Protein AF-A0A940YWL4-F1 (afdb_monomer_lite)

pLDDT: mean 79.59, std 18.07, range [36.44, 95.81]

Secondary structure (DSSP, 8-state):
---HHHHHHHHHHHHHHHTTTHHHHS--TT----------GGGTTTTT--------------PPPHHHHHHHHHHHHHHHHHHHHT-HHHHHHHHHHHHHHHHHHTTS---HHHHHHHHHHHHHHHHHHHHHHGGGSS-HHHHHHHHHHHHHHHHHHHHHHTT--HHHHHHHHHHHHHHHHHHTT--------

Radius of gyration: 21.42 Å; chains: 1; bounding box: 58×31×65 Å

Sequence (193 aa):
MPTDYACHTAAEQAAHCLTPVCSALVPDAHGAPGEAEVMPVVLRNYLGAGRPAPTTVRAGTAVVGVATGALVLRICLDGLRAEMEGTLALWHGQLIQRLPEVLNRQKTAAREWQVLQDLQSDAQEVLTYLARRERGAAPGARMLGGQVALLEDALCGALRRLSVPTESAEPCASGLAKAVGSLFGLALSPTGH

Structure (mmCIF, N/CA/C/O backbone):
data_AF-A0A940YWL4-F1
#
_entry.id   AF-A0A940YWL4-F1
#
loop_
_atom_site.group_PDB
_atom_site.id
_atom_site.type_symbol
_atom_site.label_atom_id
_atom_site.label_alt_id
_atom_site.label_comp_id
_atom_site.label_asym_id
_atom_site.label_entity_id
_atom_site.label_seq_id
_atom_site.pdbx_PDB_ins_code
_atom_site.Cartn_x
_atom_site.Cartn_y
_atom_site.Cartn_z
_atom_site.occupancy
_atom_site.B_iso_or_equiv
_atom_site.auth_seq_id
_atom_site.auth_comp_id
_atom_site.auth_asym_id
_atom_site.auth_atom_id
_atom_site.pdbx_PDB_model_num
ATOM 1 N N . MET A 1 1 ? 13.294 13.539 -6.726 1.00 59.09 1 MET A N 1
ATOM 2 C CA . MET A 1 1 ? 13.470 12.716 -5.509 1.00 59.09 1 MET A CA 1
ATOM 3 C C . MET A 1 1 ? 12.349 13.057 -4.543 1.00 59.09 1 MET A C 1
ATOM 5 O O . MET A 1 1 ? 11.944 14.217 -4.565 1.00 59.09 1 MET A O 1
ATOM 9 N N . PRO A 1 2 ? 11.832 12.093 -3.760 1.00 67.56 2 PRO A N 1
ATOM 10 C CA . PRO A 1 2 ? 10.780 12.358 -2.785 1.00 67.56 2 PRO A CA 1
ATOM 11 C C . PRO A 1 2 ? 11.298 13.339 -1.731 1.00 67.56 2 PRO A C 1
ATOM 13 O O . PRO A 1 2 ? 12.306 13.091 -1.068 1.00 67.56 2 PRO A O 1
ATOM 16 N N . THR A 1 3 ? 10.645 14.493 -1.638 1.00 81.88 3 THR A N 1
ATOM 17 C CA . THR A 1 3 ? 10.929 15.503 -0.617 1.00 81.88 3 THR A CA 1
ATOM 18 C C . THR A 1 3 ? 10.177 15.158 0.664 1.00 81.88 3 THR A C 1
ATOM 20 O O . THR A 1 3 ? 9.140 14.497 0.609 1.00 81.88 3 THR A O 1
ATOM 23 N N . ASP A 1 4 ? 10.650 15.650 1.809 1.00 86.38 4 ASP A N 1
ATOM 24 C CA . ASP A 1 4 ? 9.974 15.458 3.103 1.00 86.38 4 ASP A CA 1
ATOM 25 C C . ASP A 1 4 ? 8.506 15.907 3.037 1.00 86.38 4 ASP A C 1
ATOM 27 O O . ASP A 1 4 ? 7.612 15.243 3.559 1.00 86.38 4 ASP A O 1
ATOM 31 N N . TYR A 1 5 ? 8.249 16.988 2.291 1.00 87.25 5 TYR A N 1
ATOM 32 C CA . TYR A 1 5 ? 6.906 17.478 1.996 1.00 87.25 5 TYR A CA 1
ATOM 33 C C . TYR A 1 5 ? 6.064 16.463 1.207 1.00 87.25 5 TYR A C 1
ATOM 35 O O . TYR A 1 5 ? 4.934 16.189 1.593 1.00 87.25 5 TYR A O 1
ATOM 43 N N . ALA A 1 6 ? 6.608 15.856 0.144 1.00 88.56 6 ALA A N 1
ATOM 44 C CA . ALA A 1 6 ? 5.886 14.854 -0.643 1.00 88.56 6 ALA A CA 1
ATOM 45 C C . ALA A 1 6 ? 5.541 13.609 0.191 1.00 88.56 6 ALA A C 1
ATOM 47 O O . ALA A 1 6 ? 4.423 13.106 0.102 1.00 88.56 6 ALA A O 1
ATOM 48 N N . CYS A 1 7 ? 6.466 13.146 1.039 1.00 91.50 7 CYS A N 1
ATOM 49 C CA . CYS A 1 7 ? 6.214 12.038 1.962 1.00 91.50 7 CYS A CA 1
ATOM 50 C C . CYS A 1 7 ? 5.118 12.378 2.979 1.00 91.50 7 CYS A C 1
ATOM 52 O O . CYS A 1 7 ? 4.235 11.556 3.216 1.00 91.50 7 CYS A O 1
ATOM 54 N N . HIS A 1 8 ? 5.144 13.588 3.545 1.00 93.19 8 HIS A N 1
ATOM 55 C CA . HIS A 1 8 ? 4.118 14.046 4.479 1.00 93.19 8 HIS A CA 1
ATOM 56 C C . HIS A 1 8 ? 2.740 14.137 3.810 1.00 93.19 8 HIS A C 1
ATOM 58 O O . HIS A 1 8 ? 1.775 13.572 4.317 1.00 93.19 8 HIS A O 1
ATOM 64 N N . THR A 1 9 ? 2.635 14.797 2.652 1.00 93.00 9 THR A N 1
ATOM 65 C CA . THR A 1 9 ? 1.365 14.934 1.919 1.00 93.00 9 THR A CA 1
ATOM 66 C C . THR A 1 9 ? 0.810 13.578 1.487 1.00 93.00 9 THR A C 1
ATOM 68 O O . THR A 1 9 ? -0.385 13.331 1.637 1.00 93.00 9 THR A O 1
ATOM 71 N N . ALA A 1 10 ? 1.663 12.666 1.009 1.00 93.25 10 ALA A N 1
ATOM 72 C CA . ALA A 1 10 ? 1.243 11.309 0.673 1.00 93.25 10 ALA A CA 1
ATOM 73 C C . ALA A 1 10 ? 0.717 10.563 1.909 1.00 93.25 10 ALA A C 1
ATOM 75 O O . ALA A 1 10 ? -0.329 9.917 1.844 1.00 93.25 10 ALA A O 1
ATOM 76 N N . ALA A 1 11 ? 1.416 10.662 3.044 1.00 94.12 11 ALA A N 1
ATOM 77 C CA . ALA A 1 11 ? 1.013 10.021 4.292 1.00 94.12 11 ALA A CA 1
ATOM 78 C C . ALA A 1 11 ? -0.313 10.578 4.834 1.00 94.12 11 ALA A C 1
ATOM 80 O O . ALA A 1 11 ? -1.168 9.808 5.270 1.00 94.12 11 ALA A O 1
ATOM 81 N N . GLU A 1 12 ? -0.519 11.891 4.754 1.00 94.06 12 GLU A N 1
ATOM 82 C CA . GLU A 1 12 ? -1.781 12.547 5.101 1.00 94.06 12 GLU A CA 1
ATOM 83 C C . GLU A 1 12 ? -2.927 12.087 4.188 1.00 94.06 12 GLU A C 1
ATOM 85 O O . GLU A 1 12 ? -3.996 11.703 4.668 1.00 94.06 12 GLU A O 1
ATOM 90 N N . GLN A 1 13 ? -2.689 12.023 2.874 1.00 93.44 13 GLN A N 1
ATOM 91 C CA . GLN A 1 13 ? -3.662 11.507 1.914 1.00 93.44 13 GLN A CA 1
ATOM 92 C C . GLN A 1 13 ? -4.018 10.042 2.201 1.00 93.44 13 GLN A C 1
ATOM 94 O O . GLN A 1 13 ? -5.197 9.679 2.196 1.00 93.44 13 GLN A O 1
ATOM 99 N N . ALA A 1 14 ? -3.024 9.202 2.499 1.00 93.69 14 ALA A N 1
ATOM 100 C CA . ALA A 1 14 ? -3.241 7.810 2.877 1.00 93.69 14 ALA A CA 1
ATOM 101 C C . ALA A 1 14 ? -4.078 7.698 4.161 1.00 93.69 14 ALA A C 1
ATOM 103 O O . ALA A 1 14 ? -5.041 6.934 4.206 1.00 93.69 14 ALA A O 1
ATOM 104 N N . ALA A 1 15 ? -3.768 8.500 5.182 1.00 93.06 15 ALA A N 1
ATOM 105 C CA . ALA A 1 15 ? -4.527 8.544 6.429 1.00 93.06 15 ALA A CA 1
ATOM 106 C C . ALA A 1 15 ? -5.995 8.956 6.203 1.00 93.06 15 ALA A C 1
ATOM 108 O O . ALA A 1 15 ? -6.917 8.328 6.738 1.00 93.06 15 ALA A O 1
ATOM 109 N N . HIS A 1 16 ? -6.235 9.948 5.342 1.00 92.69 16 HIS A N 1
ATOM 110 C CA . HIS A 1 16 ? -7.586 10.365 4.972 1.00 92.69 16 HIS A CA 1
ATOM 111 C C . HIS A 1 16 ? -8.378 9.230 4.301 1.00 92.69 16 HIS A C 1
ATOM 113 O O . HIS A 1 16 ? -9.524 8.974 4.667 1.00 92.69 16 HIS A O 1
ATOM 119 N N . CYS A 1 17 ? -7.744 8.488 3.387 1.00 92.62 17 CYS A N 1
ATOM 120 C CA . CYS A 1 17 ? -8.368 7.355 2.693 1.00 92.62 17 CYS A CA 1
ATOM 121 C C . CYS A 1 17 ? -8.649 6.159 3.620 1.00 92.62 17 CYS A C 1
ATOM 123 O O . CYS A 1 17 ? -9.565 5.381 3.359 1.00 92.62 17 CYS A O 1
ATOM 125 N N . LEU A 1 18 ? -7.877 6.005 4.700 1.00 90.88 18 LEU A N 1
ATOM 126 C CA . LEU A 1 18 ? -8.032 4.924 5.680 1.00 90.88 18 LEU A CA 1
ATOM 127 C C . LEU A 1 18 ? -9.114 5.206 6.728 1.00 90.88 18 LEU A C 1
ATOM 129 O O . LEU A 1 18 ? -9.769 4.281 7.200 1.00 90.88 18 LEU A O 1
ATOM 133 N N . THR A 1 19 ? -9.342 6.476 7.064 1.00 89.75 19 THR A N 1
ATOM 134 C CA . THR A 1 19 ? -10.326 6.895 8.076 1.00 89.75 19 THR A CA 1
ATOM 135 C C . THR A 1 19 ? -11.717 6.244 7.922 1.00 89.75 19 THR A C 1
ATOM 137 O O . THR A 1 19 ? -12.227 5.740 8.926 1.00 89.75 19 THR A O 1
ATOM 140 N N . PRO A 1 20 ? -12.342 6.165 6.726 1.00 87.62 20 PRO A N 1
ATOM 141 C CA . PRO A 1 20 ? -13.659 5.532 6.583 1.00 87.62 20 PRO A CA 1
ATOM 142 C C . PRO A 1 20 ? -13.652 4.006 6.768 1.00 87.62 20 PRO A C 1
ATOM 144 O O . PRO A 1 20 ? -14.691 3.437 7.092 1.00 87.62 20 PRO A O 1
ATOM 147 N N . VAL A 1 21 ? -12.512 3.334 6.574 1.00 88.62 21 VAL A N 1
ATOM 148 C CA . VAL A 1 21 ? -12.405 1.864 6.664 1.00 88.62 21 VAL A CA 1
ATOM 149 C C . VAL A 1 21 ? -11.838 1.385 8.001 1.00 88.62 21 VAL 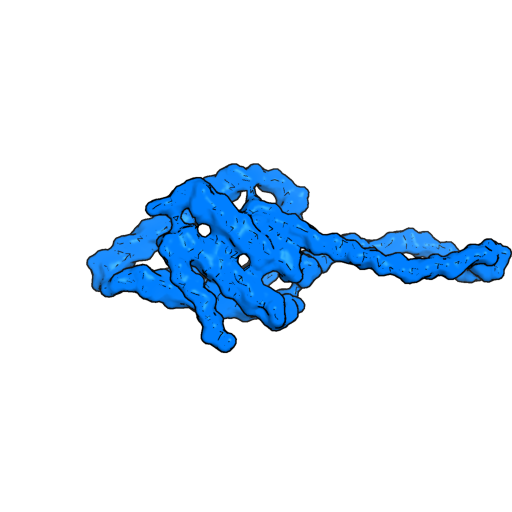A C 1
ATOM 151 O O . VAL A 1 21 ? -11.952 0.206 8.332 1.00 88.62 21 VAL A O 1
ATOM 154 N N . CYS A 1 22 ? -11.261 2.278 8.808 1.00 86.12 22 CYS A N 1
ATOM 155 C CA . CYS A 1 22 ? -10.593 1.904 10.053 1.00 86.12 22 CYS A CA 1
ATOM 156 C C . CYS A 1 22 ? -11.496 1.214 11.077 1.00 86.12 22 CYS A C 1
ATOM 158 O O . CYS A 1 22 ? -11.027 0.299 11.749 1.00 86.12 22 CYS A O 1
ATOM 160 N N . SER A 1 23 ? -12.773 1.586 11.168 1.00 82.62 23 SER A N 1
ATOM 161 C CA . SER A 1 23 ? -13.734 0.929 12.067 1.00 82.62 23 SER A CA 1
ATOM 162 C C . SER A 1 23 ? -14.060 -0.511 11.654 1.00 82.62 23 SER A C 1
ATOM 164 O O . SER A 1 23 ? -14.368 -1.335 12.511 1.00 82.62 23 SER A O 1
ATOM 166 N N . ALA A 1 24 ? -13.973 -0.830 10.359 1.00 82.94 24 ALA A N 1
ATOM 167 C CA . ALA A 1 24 ? -14.138 -2.194 9.859 1.00 82.94 24 ALA A CA 1
ATOM 168 C C . ALA A 1 24 ? -12.869 -3.035 10.077 1.00 82.94 24 ALA A C 1
ATOM 170 O O . ALA A 1 24 ? -12.952 -4.229 10.345 1.00 82.94 24 ALA A O 1
ATOM 171 N N . LEU A 1 25 ? -11.693 -2.405 9.979 1.00 81.75 25 LEU A N 1
ATOM 172 C CA . LEU A 1 25 ? -10.391 -3.074 10.074 1.00 81.75 25 LEU A CA 1
ATOM 173 C C . LEU A 1 25 ? -9.922 -3.316 11.513 1.00 81.75 25 LEU A C 1
ATOM 175 O O . LEU A 1 25 ? -9.199 -4.277 11.775 1.00 81.75 25 LEU A O 1
ATOM 179 N N . VAL A 1 26 ? -10.312 -2.446 12.440 1.00 80.06 26 VAL A N 1
ATOM 180 C CA . VAL A 1 26 ? -10.063 -2.597 13.872 1.00 80.06 26 VAL A CA 1
ATOM 181 C C . VAL A 1 26 ? -11.424 -2.592 14.553 1.00 80.06 26 VAL A C 1
ATOM 183 O O . VAL A 1 26 ? -11.923 -1.518 14.894 1.00 80.06 26 VAL A O 1
ATOM 186 N N . PRO A 1 27 ? -12.049 -3.770 14.743 1.00 65.06 27 PRO A N 1
ATOM 187 C CA . PRO A 1 27 ? -13.236 -3.863 15.569 1.00 65.06 27 PRO A CA 1
ATOM 188 C C . PRO A 1 27 ? -12.862 -3.303 16.934 1.00 65.06 27 PRO A C 1
ATOM 190 O O . PRO A 1 27 ? -11.923 -3.789 17.573 1.00 65.06 27 PRO A O 1
ATOM 193 N N . ASP A 1 28 ? -13.539 -2.238 17.348 1.00 59.88 28 ASP A N 1
ATOM 194 C CA . ASP A 1 28 ? -13.300 -1.629 18.641 1.00 59.88 28 ASP A CA 1
ATOM 195 C C . ASP A 1 28 ? -13.384 -2.713 19.721 1.00 59.88 28 ASP A C 1
ATOM 197 O O . ASP A 1 28 ? -14.454 -3.222 20.053 1.00 59.88 28 ASP A O 1
ATOM 201 N N . ALA A 1 29 ? -12.248 -3.021 20.348 1.00 49.75 29 ALA A N 1
ATOM 202 C CA . ALA A 1 29 ? -12.205 -3.800 21.583 1.00 49.75 29 ALA A CA 1
ATOM 203 C C . ALA A 1 29 ? -12.932 -3.085 22.750 1.00 49.75 29 ALA A C 1
ATOM 205 O O . ALA A 1 29 ? -12.916 -3.566 23.877 1.00 49.75 29 ALA A O 1
ATOM 206 N N . HIS A 1 30 ? -13.580 -1.939 22.495 1.00 46.16 30 HIS A N 1
ATOM 207 C CA . HIS A 1 30 ? -14.524 -1.283 23.404 1.00 46.16 30 HIS A CA 1
ATOM 208 C C . HIS A 1 30 ? -15.898 -1.966 23.452 1.00 46.16 30 HIS A C 1
ATOM 210 O O . HIS A 1 30 ? -16.773 -1.532 24.192 1.00 46.16 30 HIS A O 1
ATOM 216 N N . GLY A 1 31 ? -16.072 -3.077 22.737 1.00 44.62 31 GLY A N 1
ATOM 217 C CA . GLY A 1 31 ? -17.100 -4.069 23.021 1.00 44.62 31 GLY A CA 1
ATOM 218 C C . GLY A 1 31 ? -16.658 -5.125 24.036 1.00 44.62 31 GLY A C 1
ATOM 219 O O . GLY A 1 31 ? -17.039 -6.280 23.882 1.00 44.62 31 GLY A O 1
ATOM 220 N N . ALA A 1 32 ? -15.873 -4.789 25.067 1.00 36.44 32 ALA A N 1
ATOM 221 C CA . ALA A 1 32 ? -16.069 -5.523 26.310 1.00 36.44 32 ALA A CA 1
ATOM 222 C C . ALA A 1 32 ? -17.514 -5.200 26.715 1.00 36.44 32 ALA A C 1
ATOM 224 O O . ALA A 1 32 ? -17.803 -4.016 26.925 1.00 36.44 32 ALA A O 1
ATOM 225 N N . PRO A 1 33 ? -18.453 -6.166 26.778 1.00 42.75 33 PRO A N 1
ATOM 226 C CA . PRO A 1 33 ? -19.632 -5.916 27.579 1.00 42.75 33 PRO A CA 1
ATOM 227 C C . PRO A 1 33 ? -19.046 -5.524 28.927 1.00 42.75 33 PRO A C 1
ATOM 229 O O . PRO A 1 33 ? -18.307 -6.310 29.525 1.00 42.75 33 PRO A O 1
ATOM 232 N N . GLY A 1 34 ? -19.276 -4.277 29.352 1.00 43.12 34 GLY A N 1
ATOM 233 C CA . GLY A 1 34 ? -19.059 -3.936 30.743 1.00 43.12 34 GLY A CA 1
ATOM 234 C C . GLY A 1 34 ? -19.644 -5.093 31.529 1.00 43.12 34 GLY A C 1
ATOM 235 O O . GLY A 1 34 ? -20.706 -5.598 31.144 1.00 43.12 34 GLY A O 1
ATOM 236 N N . GLU A 1 35 ? -18.906 -5.577 32.522 1.00 43.44 35 GLU A N 1
ATOM 237 C CA . GLU A 1 35 ? -19.473 -6.392 33.574 1.00 43.44 35 GLU A CA 1
ATOM 238 C C . GLU A 1 35 ? -20.720 -5.643 34.049 1.00 43.44 35 GLU A C 1
ATOM 240 O O . GLU A 1 35 ? -20.690 -4.785 34.925 1.00 43.44 35 GLU A O 1
ATOM 245 N N . ALA A 1 36 ? -21.847 -5.936 33.408 1.00 46.56 36 ALA A N 1
ATOM 246 C CA . ALA A 1 36 ? -23.135 -5.939 34.016 1.00 46.56 36 ALA A CA 1
ATOM 247 C C . ALA A 1 36 ? -22.960 -7.036 35.047 1.00 46.56 36 ALA A C 1
ATOM 249 O O . ALA A 1 36 ? -23.243 -8.206 34.793 1.00 46.56 36 ALA A O 1
ATOM 250 N N . GLU A 1 37 ? -22.368 -6.632 36.174 1.00 47.12 37 GLU A N 1
ATOM 251 C CA . GLU A 1 37 ? -22.711 -7.112 37.489 1.00 47.12 37 GLU A CA 1
ATOM 252 C C . GLU A 1 37 ? -24.147 -7.599 37.365 1.00 47.12 37 GLU A C 1
ATOM 254 O O . GLU A 1 37 ? -25.066 -6.817 37.085 1.00 47.12 37 GLU A O 1
ATOM 259 N N . VAL A 1 38 ? -24.284 -8.926 37.345 1.00 50.44 38 VAL A N 1
ATOM 260 C CA . VAL A 1 38 ? -25.545 -9.626 37.153 1.00 50.44 38 VAL A CA 1
ATOM 261 C C . VAL A 1 38 ? -26.347 -9.337 38.410 1.00 50.44 38 VAL A C 1
ATOM 263 O O . VAL A 1 38 ? -26.426 -10.134 39.337 1.00 50.44 38 VAL A O 1
ATOM 266 N N . MET A 1 39 ? -26.890 -8.127 38.466 1.00 46.53 39 MET A N 1
ATOM 267 C CA . MET A 1 39 ? -27.839 -7.695 39.455 1.00 46.53 39 MET A CA 1
ATOM 268 C C . MET A 1 39 ? -29.108 -8.470 39.107 1.00 46.53 39 MET A C 1
ATOM 270 O O . MET A 1 39 ? -29.649 -8.294 38.007 1.00 46.53 39 MET A O 1
ATOM 274 N N . PRO A 1 40 ? -29.560 -9.388 39.975 1.00 46.09 40 PRO A N 1
ATOM 275 C CA . PRO A 1 40 ? -30.689 -10.242 39.669 1.00 46.09 40 PRO A CA 1
ATOM 276 C C . PRO A 1 40 ? -31.899 -9.374 39.310 1.00 46.09 40 PRO A C 1
ATOM 278 O O . PRO A 1 40 ? -32.287 -8.462 40.043 1.00 46.09 40 PRO A O 1
ATOM 281 N N . VAL A 1 41 ? -32.497 -9.686 38.158 1.00 54.12 41 VAL A N 1
ATOM 282 C CA . VAL A 1 41 ? -33.610 -8.981 37.487 1.00 54.12 41 VAL A CA 1
ATOM 283 C C . VAL A 1 41 ? -34.832 -8.750 38.395 1.00 54.12 41 VAL A C 1
ATOM 285 O O . VAL A 1 41 ? -35.706 -7.944 38.087 1.00 54.12 41 VAL A O 1
ATOM 288 N N . VAL A 1 42 ? -34.874 -9.382 39.565 1.00 55.97 42 VAL A N 1
ATOM 289 C CA . VAL A 1 42 ? -35.980 -9.307 40.521 1.00 55.97 42 VAL A CA 1
ATOM 290 C C . VAL A 1 42 ? -36.063 -7.954 41.253 1.00 55.97 42 VAL A C 1
ATOM 292 O O . VAL A 1 42 ? -37.138 -7.596 41.726 1.00 55.97 42 VAL A O 1
ATOM 295 N N . LEU A 1 43 ? -34.994 -7.145 41.294 1.00 51.72 43 LEU A N 1
ATOM 296 C CA . LEU A 1 43 ? -35.023 -5.831 41.971 1.00 51.72 43 LEU A CA 1
ATOM 297 C C . LEU A 1 43 ? -35.397 -4.649 41.060 1.00 51.72 43 LEU A C 1
ATOM 299 O O . LEU A 1 43 ? -35.749 -3.579 41.557 1.00 51.72 43 LEU A O 1
ATOM 303 N N . ARG A 1 44 ? -35.378 -4.817 39.729 1.00 49.84 44 ARG A N 1
ATOM 304 C CA . ARG A 1 44 ? -35.638 -3.707 38.789 1.00 49.84 44 ARG A CA 1
ATOM 305 C C . ARG A 1 44 ? -37.109 -3.290 38.713 1.00 49.84 44 ARG A C 1
ATOM 307 O O . ARG A 1 44 ? -37.383 -2.135 38.402 1.00 49.84 44 ARG A O 1
ATOM 314 N N . ASN A 1 45 ? -38.041 -4.183 39.051 1.00 52.72 45 ASN A N 1
ATOM 315 C CA . ASN A 1 45 ? -39.477 -3.884 39.008 1.00 52.72 45 ASN A CA 1
ATOM 316 C C . ASN A 1 45 ? -40.005 -3.124 40.233 1.00 52.72 45 ASN A C 1
ATOM 318 O O . ASN A 1 45 ? -41.091 -2.560 40.155 1.00 52.72 45 ASN A O 1
ATOM 322 N N . TYR A 1 46 ? -39.256 -3.062 41.337 1.00 54.03 46 TYR A N 1
ATOM 323 C CA . TYR A 1 46 ? -39.722 -2.392 42.558 1.00 54.0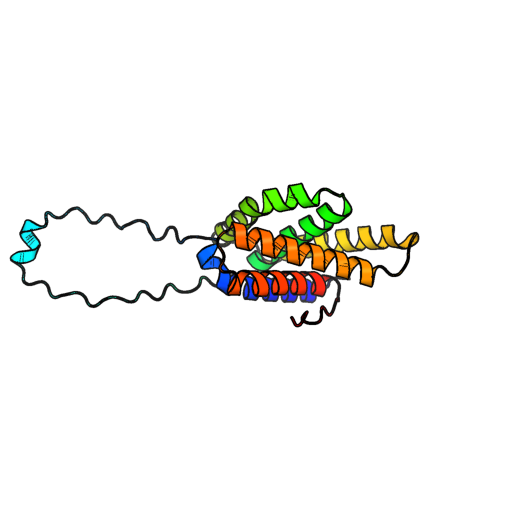3 46 TYR A CA 1
ATOM 324 C C . TYR A 1 46 ? -39.277 -0.927 42.678 1.00 54.03 46 TYR A C 1
ATOM 326 O O . TYR A 1 46 ? -39.830 -0.199 43.496 1.00 54.03 46 TYR A O 1
ATOM 334 N N . LEU A 1 47 ? -38.318 -0.468 41.864 1.00 55.34 47 LEU A N 1
ATOM 335 C CA . LEU A 1 47 ? -37.690 0.854 42.024 1.00 55.34 47 LEU A CA 1
ATOM 336 C C . LEU A 1 47 ? -38.054 1.899 40.958 1.00 55.34 47 LEU A C 1
ATOM 338 O O . LEU A 1 47 ? -37.461 2.972 40.952 1.00 55.34 47 LEU A O 1
ATOM 342 N N . GLY A 1 48 ? -39.022 1.637 40.070 1.00 51.97 48 GLY A N 1
ATOM 343 C CA . GLY A 1 48 ? -39.560 2.673 39.171 1.00 51.97 48 GLY A CA 1
ATOM 344 C C . GLY A 1 48 ? -38.507 3.409 38.325 1.00 51.97 48 GLY A C 1
ATOM 345 O O . GLY A 1 48 ? -38.691 4.578 37.990 1.00 51.97 48 GLY A O 1
ATOM 346 N N . ALA A 1 49 ? -37.386 2.758 38.003 1.00 49.00 49 ALA A N 1
ATOM 347 C CA . ALA A 1 49 ? -36.290 3.391 37.284 1.00 49.00 49 ALA A CA 1
ATOM 348 C C . ALA A 1 49 ? -36.657 3.539 35.803 1.00 49.00 49 ALA A C 1
ATOM 350 O O . ALA A 1 49 ? -36.830 2.557 35.078 1.00 49.00 49 ALA A O 1
ATOM 351 N N . GLY A 1 50 ? -36.811 4.797 35.390 1.00 50.19 50 GLY A N 1
ATOM 352 C CA . GLY A 1 50 ? -37.226 5.208 34.060 1.00 50.19 50 GLY A CA 1
ATOM 353 C C . GLY A 1 50 ? -36.429 4.556 32.932 1.00 50.19 50 GLY A C 1
ATOM 354 O O . GLY A 1 50 ? -35.225 4.325 33.018 1.00 50.19 50 GLY A O 1
ATOM 355 N N . ARG A 1 51 ? -37.154 4.290 31.847 1.00 51.56 51 ARG A N 1
ATOM 356 C CA . ARG A 1 51 ? -36.659 3.857 30.541 1.00 51.56 51 ARG A CA 1
ATOM 357 C C . ARG A 1 51 ? -35.468 4.730 30.109 1.00 51.56 51 ARG A C 1
ATOM 359 O O . ARG A 1 51 ? -35.693 5.905 29.815 1.00 51.56 51 ARG A O 1
ATOM 366 N N . PRO A 1 52 ? -34.230 4.209 30.028 1.00 49.66 52 PRO A N 1
ATOM 367 C CA . PRO A 1 52 ? -33.165 4.961 29.388 1.00 49.66 52 PRO A CA 1
ATOM 368 C C . PRO A 1 52 ? -33.500 5.079 27.898 1.00 49.66 52 PRO A C 1
ATOM 370 O O . PRO A 1 52 ? -33.855 4.097 27.238 1.00 49.66 52 PRO A O 1
ATOM 373 N N . ALA A 1 53 ? -33.452 6.309 27.389 1.00 53.72 53 ALA A N 1
ATOM 374 C CA . ALA A 1 53 ? -33.517 6.588 25.963 1.00 53.72 53 ALA A CA 1
ATOM 375 C C . ALA A 1 53 ? -32.421 5.788 25.234 1.00 53.72 53 ALA A C 1
ATOM 377 O O . ALA A 1 53 ? -31.362 5.554 25.822 1.00 53.72 53 ALA A O 1
ATOM 378 N N . PRO A 1 54 ? -32.637 5.368 23.975 1.00 45.50 54 PRO A N 1
ATOM 379 C CA . PRO A 1 54 ? -31.572 4.767 23.190 1.00 45.50 54 PRO A CA 1
ATOM 380 C C . PRO A 1 54 ? -30.476 5.815 22.998 1.00 45.50 54 PRO A C 1
ATOM 382 O O . PRO A 1 54 ? -30.606 6.737 22.194 1.00 45.50 54 PRO A O 1
ATOM 385 N N . THR A 1 55 ? -29.401 5.696 23.769 1.00 43.66 55 THR A N 1
ATOM 386 C CA . THR A 1 55 ? -28.158 6.415 23.533 1.00 43.66 55 THR A CA 1
ATOM 387 C C . THR A 1 55 ? -27.620 5.902 22.207 1.00 43.66 55 THR A C 1
ATOM 389 O O . THR A 1 55 ? -26.979 4.857 22.131 1.00 43.66 55 THR A O 1
ATOM 392 N N . THR A 1 56 ? -27.914 6.622 21.127 1.00 46.88 56 THR A N 1
ATOM 393 C CA . THR A 1 56 ? -27.154 6.533 19.885 1.00 46.88 56 THR A CA 1
ATOM 394 C C . THR A 1 56 ? -25.742 7.003 20.201 1.00 46.88 56 THR A C 1
ATOM 396 O O . THR A 1 56 ? -25.421 8.185 20.075 1.00 46.88 56 THR A O 1
ATOM 399 N N . VAL A 1 57 ? -24.905 6.079 20.671 1.00 42.34 57 VAL A N 1
ATOM 400 C CA . VAL A 1 57 ? -23.459 6.255 20.682 1.00 42.34 57 VAL A CA 1
ATOM 401 C C . VAL A 1 57 ? -23.068 6.330 19.212 1.00 42.34 57 VAL A C 1
ATOM 403 O O . VAL A 1 57 ? -22.949 5.317 18.529 1.00 42.34 57 VAL A O 1
ATOM 406 N N . ARG A 1 58 ? -22.948 7.553 18.686 1.00 43.56 58 ARG A N 1
ATOM 407 C CA . ARG A 1 58 ? -22.173 7.790 17.472 1.00 43.56 58 ARG A CA 1
ATOM 408 C C . ARG A 1 58 ? -20.763 7.326 17.809 1.00 43.56 58 ARG A C 1
ATOM 410 O O . ARG A 1 58 ? -20.046 8.032 18.512 1.00 43.56 58 ARG A O 1
ATOM 417 N N . ALA A 1 59 ? -20.413 6.122 17.366 1.00 46.66 59 ALA A N 1
ATOM 418 C CA . ALA A 1 59 ? -19.035 5.672 17.328 1.00 46.66 59 ALA A CA 1
ATOM 419 C C . ALA A 1 59 ? -18.253 6.744 16.561 1.00 46.66 59 ALA A C 1
ATOM 421 O O . ALA A 1 59 ? -18.492 6.964 15.372 1.00 46.66 59 ALA A O 1
ATOM 422 N N . GLY A 1 60 ? -17.424 7.505 17.273 1.00 50.41 60 GLY A N 1
ATOM 423 C CA . GLY A 1 60 ? -16.537 8.465 16.638 1.00 50.41 60 GLY A CA 1
ATOM 424 C C . GLY A 1 60 ? -15.611 7.685 15.720 1.00 50.41 60 GLY A C 1
ATOM 425 O O . GLY A 1 60 ? -14.947 6.756 16.170 1.00 50.41 60 GLY A O 1
ATOM 426 N N . THR A 1 61 ? -15.592 8.018 14.433 1.00 57.12 61 THR A N 1
ATOM 427 C CA . THR A 1 61 ? -14.615 7.458 13.498 1.00 57.12 61 THR A CA 1
ATOM 428 C C . THR A 1 61 ? -13.226 7.796 14.023 1.00 57.12 61 THR A C 1
ATOM 430 O O . THR A 1 61 ? -12.880 8.976 14.110 1.00 57.12 61 THR A O 1
ATOM 433 N N . ALA A 1 62 ? -12.455 6.784 14.423 1.00 64.94 62 ALA A N 1
ATOM 434 C CA . ALA A 1 62 ? -11.079 6.979 14.854 1.00 64.94 62 ALA A CA 1
ATOM 435 C C . ALA A 1 62 ? -10.299 7.642 13.709 1.00 64.94 62 ALA A C 1
ATOM 437 O O . ALA A 1 62 ? -10.176 7.076 12.623 1.00 64.94 62 ALA A O 1
ATOM 438 N N . VAL A 1 63 ? -9.834 8.871 13.937 1.00 77.56 63 VAL A N 1
ATOM 439 C CA . VAL A 1 63 ? -9.075 9.628 12.939 1.00 77.56 63 VAL A CA 1
ATOM 440 C C . VAL A 1 63 ? -7.690 9.005 12.827 1.00 77.56 63 VAL A C 1
ATOM 442 O O . VAL A 1 63 ? -6.966 8.899 13.817 1.00 77.56 63 VAL A O 1
ATOM 445 N N . VAL A 1 64 ? -7.327 8.591 11.617 1.00 84.62 64 VAL A N 1
ATOM 446 C CA . VAL A 1 64 ? -6.007 8.029 11.331 1.00 84.62 64 VAL A CA 1
ATOM 447 C C . VAL A 1 64 ? -4.998 9.169 11.261 1.00 84.62 64 VAL A C 1
ATOM 449 O O . VAL A 1 64 ? -5.198 10.132 10.526 1.00 84.62 64 VAL A O 1
ATOM 452 N N . GLY A 1 65 ? -3.914 9.072 12.029 1.00 89.62 65 GLY A N 1
ATOM 453 C CA . GLY A 1 65 ? -2.823 10.048 11.985 1.00 89.62 65 GLY A CA 1
ATOM 454 C C . GLY A 1 65 ? -1.865 9.836 10.807 1.00 89.62 65 GLY A C 1
ATOM 455 O O . GLY A 1 65 ? -1.779 8.743 10.241 1.00 89.62 65 GLY A O 1
ATOM 456 N N . VAL A 1 66 ? -1.075 10.869 10.497 1.00 91.25 66 VAL A N 1
ATOM 457 C CA . VAL A 1 66 ? -0.054 10.869 9.429 1.00 91.25 66 VAL A CA 1
ATOM 458 C C . VAL A 1 66 ? 0.937 9.712 9.590 1.00 91.25 66 VAL A C 1
ATOM 460 O O . VAL A 1 66 ? 1.213 9.003 8.627 1.00 91.25 66 VAL A O 1
ATOM 463 N N . ALA A 1 67 ? 1.408 9.442 10.812 1.00 91.19 67 ALA A N 1
ATOM 464 C CA . ALA A 1 67 ? 2.316 8.324 11.088 1.00 91.19 67 ALA A CA 1
ATOM 465 C C . ALA A 1 67 ? 1.733 6.962 10.659 1.00 91.19 67 ALA A C 1
ATOM 467 O O . ALA A 1 67 ? 2.437 6.126 10.095 1.00 91.19 67 ALA A O 1
ATOM 468 N N . THR A 1 68 ? 0.436 6.741 10.880 1.00 91.69 68 THR A N 1
ATOM 469 C CA . THR A 1 68 ? -0.248 5.507 10.475 1.00 91.69 68 THR A CA 1
ATOM 470 C C . THR A 1 68 ? -0.397 5.438 8.957 1.00 91.69 68 THR A C 1
ATOM 472 O O . THR A 1 68 ? -0.127 4.393 8.367 1.00 91.69 68 THR A O 1
ATOM 475 N N . GLY A 1 69 ? -0.752 6.556 8.313 1.00 92.81 69 GLY A N 1
ATOM 476 C CA . GLY A 1 69 ? -0.757 6.664 6.853 1.00 92.81 69 GLY A CA 1
ATOM 477 C C . GLY A 1 69 ? 0.608 6.325 6.249 1.00 92.81 69 GLY A C 1
ATOM 478 O O . GLY A 1 69 ? 0.691 5.515 5.329 1.00 92.81 69 GLY A O 1
ATOM 479 N N . ALA A 1 70 ? 1.692 6.842 6.833 1.00 94.19 70 ALA A N 1
ATOM 480 C CA . ALA A 1 70 ? 3.057 6.538 6.417 1.00 94.19 70 ALA A CA 1
ATOM 481 C C . ALA A 1 70 ? 3.410 5.046 6.577 1.00 94.19 70 ALA A C 1
ATOM 483 O O . ALA A 1 70 ? 3.986 4.456 5.665 1.00 94.19 70 ALA A O 1
ATOM 484 N N . LEU A 1 71 ? 3.022 4.397 7.682 1.00 94.31 71 LEU A N 1
ATOM 485 C CA . LEU A 1 71 ? 3.229 2.951 7.861 1.00 94.31 71 LEU A CA 1
ATOM 486 C C . LEU A 1 71 ? 2.471 2.114 6.820 1.00 94.31 71 LEU A C 1
ATOM 488 O O . LEU A 1 71 ? 3.012 1.129 6.316 1.00 94.31 71 LEU A O 1
ATOM 492 N N . VAL A 1 7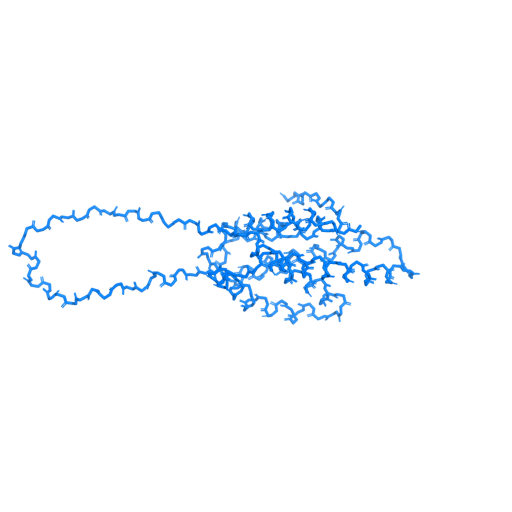2 ? 1.241 2.499 6.472 1.00 94.88 72 VAL A N 1
ATOM 493 C CA . VAL A 1 72 ? 0.476 1.811 5.420 1.00 94.88 72 VAL A CA 1
ATOM 494 C C . VAL A 1 72 ? 1.105 2.033 4.045 1.00 94.88 72 VAL A C 1
ATOM 496 O O . VAL A 1 72 ? 1.203 1.086 3.263 1.00 94.88 72 VAL A O 1
ATOM 499 N N . LEU A 1 73 ? 1.614 3.234 3.760 1.00 95.69 73 LEU A N 1
ATOM 500 C CA . LEU A 1 73 ? 2.375 3.483 2.535 1.00 95.69 73 LEU A CA 1
ATOM 501 C C . LEU A 1 73 ? 3.638 2.625 2.457 1.00 95.69 73 LEU A C 1
ATOM 503 O O . LEU A 1 73 ? 3.942 2.112 1.386 1.00 95.69 73 LEU A O 1
ATOM 507 N N . ARG A 1 74 ? 4.334 2.380 3.570 1.00 95.81 74 ARG A N 1
ATOM 508 C CA . ARG A 1 74 ? 5.473 1.445 3.589 1.00 95.81 74 ARG A CA 1
ATOM 509 C C . ARG A 1 74 ? 5.055 0.017 3.235 1.00 95.81 74 ARG A C 1
ATOM 511 O O . ARG A 1 74 ? 5.718 -0.616 2.424 1.00 95.81 74 ARG A O 1
ATOM 518 N N . ILE A 1 75 ? 3.914 -0.464 3.739 1.00 95.50 75 ILE A N 1
ATOM 519 C CA . ILE A 1 75 ? 3.356 -1.764 3.312 1.00 95.50 75 ILE A CA 1
ATOM 520 C C . ILE A 1 75 ? 3.079 -1.774 1.800 1.00 95.50 75 ILE A C 1
ATOM 522 O O . ILE A 1 75 ? 3.314 -2.781 1.134 1.00 95.50 75 ILE A O 1
ATOM 526 N N . CYS A 1 76 ? 2.598 -0.661 1.246 1.00 95.75 76 CYS A N 1
ATOM 527 C CA . CYS A 1 76 ? 2.372 -0.522 -0.190 1.00 95.75 76 CYS A CA 1
ATOM 528 C C . CYS A 1 76 ? 3.686 -0.549 -0.993 1.00 95.75 76 CYS A C 1
ATOM 530 O O . CYS A 1 76 ? 3.757 -1.204 -2.032 1.00 95.75 76 CYS A O 1
ATOM 532 N N . LEU A 1 77 ? 4.741 0.106 -0.496 1.00 95.38 77 LEU A N 1
ATOM 533 C CA . LEU A 1 77 ? 6.081 0.053 -1.088 1.00 95.38 77 LEU A CA 1
ATOM 534 C C . LEU A 1 77 ? 6.672 -1.363 -1.034 1.00 95.38 77 LEU A C 1
ATOM 536 O O . LEU A 1 77 ? 7.262 -1.798 -2.022 1.00 95.38 77 LEU A O 1
ATOM 540 N N . ASP A 1 78 ? 6.459 -2.107 0.057 1.00 95.31 78 ASP A N 1
ATOM 541 C CA . ASP A 1 78 ? 6.807 -3.534 0.135 1.00 95.31 78 ASP A CA 1
ATOM 542 C C . ASP A 1 78 ? 6.084 -4.341 -0.954 1.00 95.31 78 ASP A C 1
ATOM 544 O O . ASP A 1 78 ? 6.664 -5.256 -1.532 1.00 95.31 78 ASP A O 1
ATOM 548 N N . GLY A 1 79 ? 4.833 -3.989 -1.270 1.00 94.44 79 GLY A N 1
ATOM 549 C CA . GLY A 1 79 ? 4.050 -4.628 -2.330 1.00 94.44 79 GLY A CA 1
ATOM 550 C C . GLY A 1 79 ? 4.616 -4.371 -3.721 1.00 94.44 79 GLY A C 1
ATOM 551 O O . GLY A 1 79 ? 4.731 -5.300 -4.519 1.00 94.44 79 GLY A O 1
ATOM 552 N N . LEU A 1 80 ? 5.051 -3.137 -3.994 1.00 93.12 80 LEU A N 1
ATOM 553 C CA . LEU A 1 80 ? 5.760 -2.810 -5.235 1.00 93.12 80 LEU A CA 1
ATOM 554 C C . LEU A 1 80 ? 7.084 -3.575 -5.344 1.00 93.12 80 LEU A C 1
ATOM 556 O O . LEU A 1 80 ? 7.404 -4.092 -6.409 1.00 93.12 80 LEU A O 1
ATOM 560 N N . ARG A 1 81 ? 7.846 -3.699 -4.249 1.00 93.19 81 ARG A N 1
ATOM 561 C CA . ARG A 1 81 ? 9.063 -4.533 -4.225 1.00 93.19 81 ARG A CA 1
ATOM 562 C C . ARG A 1 81 ? 8.752 -5.998 -4.490 1.00 93.19 81 ARG A C 1
ATOM 564 O O . ARG A 1 81 ? 9.413 -6.615 -5.320 1.00 93.19 81 ARG A O 1
ATOM 571 N N . ALA A 1 82 ? 7.712 -6.524 -3.852 1.00 94.25 82 ALA A N 1
ATOM 572 C CA . ALA A 1 82 ? 7.277 -7.896 -4.045 1.00 94.25 82 ALA A CA 1
ATOM 573 C C . ALA A 1 82 ? 6.830 -8.160 -5.491 1.00 94.25 82 ALA A C 1
ATOM 575 O O . ALA A 1 82 ? 7.128 -9.216 -6.039 1.00 94.25 82 ALA A O 1
ATOM 576 N N . GLU A 1 83 ? 6.161 -7.212 -6.152 1.00 92.88 83 GLU A N 1
ATOM 577 C CA . GLU A 1 83 ? 5.875 -7.308 -7.589 1.00 92.88 83 GLU A CA 1
ATOM 578 C C . GLU A 1 83 ? 7.168 -7.401 -8.406 1.00 92.88 83 GLU A C 1
ATOM 580 O O . GLU A 1 83 ? 7.309 -8.310 -9.227 1.00 92.88 83 GLU A O 1
ATOM 585 N N . MET A 1 84 ? 8.142 -6.535 -8.120 1.00 87.69 84 MET A N 1
ATOM 586 C CA . MET A 1 84 ? 9.402 -6.487 -8.862 1.00 87.69 84 MET A CA 1
ATOM 587 C C . MET A 1 84 ? 10.226 -7.772 -8.715 1.00 87.69 84 MET A C 1
ATOM 589 O O . MET A 1 84 ? 10.954 -8.137 -9.641 1.00 87.69 84 MET A O 1
ATOM 593 N N . GLU A 1 85 ? 10.088 -8.453 -7.577 1.00 91.94 85 GLU A N 1
ATOM 594 C CA . GLU A 1 85 ? 10.726 -9.730 -7.241 1.00 91.94 85 GLU A CA 1
ATOM 595 C C . GLU A 1 85 ? 9.888 -10.963 -7.632 1.00 91.94 85 GLU A C 1
ATOM 597 O O . GLU A 1 85 ? 10.368 -12.091 -7.523 1.00 91.94 85 GLU A O 1
ATOM 602 N N . GLY A 1 86 ? 8.645 -10.780 -8.091 1.00 91.81 86 GLY A N 1
ATOM 603 C CA . GLY A 1 86 ? 7.727 -11.879 -8.412 1.00 91.81 86 GLY A CA 1
ATOM 604 C C . GLY A 1 86 ? 7.117 -12.583 -7.189 1.00 91.81 86 GLY A C 1
ATOM 605 O O . GLY A 1 86 ? 6.612 -13.698 -7.304 1.00 91.81 86 GLY A O 1
ATOM 606 N N . THR A 1 87 ? 7.135 -11.949 -6.016 1.00 95.44 87 THR A N 1
ATOM 607 C CA . THR A 1 87 ? 6.619 -12.456 -4.732 1.00 95.44 87 THR A CA 1
ATOM 608 C C . THR A 1 87 ? 5.303 -11.790 -4.295 1.00 95.44 87 THR A C 1
ATOM 610 O O . THR A 1 87 ? 4.871 -11.948 -3.150 1.00 95.44 87 THR A O 1
ATOM 613 N N . LEU A 1 88 ? 4.603 -11.097 -5.205 1.00 92.12 88 LEU A N 1
ATOM 614 C CA . LEU A 1 88 ? 3.364 -10.353 -4.916 1.00 92.12 88 LEU A CA 1
ATOM 615 C C . LEU A 1 88 ? 2.279 -11.197 -4.222 1.00 92.12 88 LEU A C 1
ATOM 617 O O . LEU A 1 88 ? 1.600 -10.713 -3.319 1.00 92.12 88 LEU A O 1
ATOM 621 N N . ALA A 1 89 ? 2.134 -12.472 -4.594 1.00 92.38 89 ALA A N 1
ATOM 622 C CA . ALA A 1 89 ? 1.157 -13.370 -3.975 1.00 92.38 89 ALA A CA 1
ATOM 623 C C . ALA A 1 89 ? 1.435 -13.611 -2.478 1.00 92.38 89 ALA A C 1
ATOM 625 O O . ALA A 1 89 ? 0.499 -13.686 -1.678 1.00 92.38 89 ALA A O 1
ATOM 626 N N . LEU A 1 90 ? 2.714 -13.696 -2.093 1.00 94.69 90 LEU A N 1
ATOM 627 C CA . LEU A 1 90 ? 3.132 -13.850 -0.700 1.00 94.69 90 LEU A CA 1
ATOM 628 C C . LEU A 1 90 ? 2.871 -12.563 0.088 1.00 94.69 90 LEU A C 1
ATOM 630 O O . LEU A 1 90 ? 2.287 -12.624 1.170 1.00 94.69 90 LEU A O 1
ATOM 634 N N . TRP A 1 91 ? 3.215 -11.407 -0.486 1.00 95.62 91 TRP A N 1
ATOM 635 C CA . TRP A 1 91 ? 2.889 -10.106 0.102 1.00 95.62 91 TRP A CA 1
ATOM 636 C C . TRP A 1 91 ? 1.376 -9.945 0.322 1.00 95.62 91 TRP A C 1
ATOM 638 O O . TRP A 1 91 ? 0.942 -9.616 1.426 1.00 95.62 91 TRP A O 1
ATOM 648 N N . HIS A 1 92 ? 0.559 -10.272 -0.684 1.00 93.38 92 HIS A N 1
ATOM 649 C CA . HIS A 1 92 ? -0.900 -10.190 -0.592 1.00 93.38 92 HIS A CA 1
ATOM 650 C C . HIS A 1 92 ? -1.468 -11.128 0.491 1.00 93.38 92 HIS A C 1
ATOM 652 O O . HIS A 1 92 ? -2.402 -10.763 1.204 1.00 93.38 92 HIS A O 1
ATOM 658 N N . GLY A 1 93 ? -0.887 -12.321 0.671 1.00 92.25 93 GLY A N 1
ATOM 659 C CA . GLY A 1 93 ? -1.255 -13.232 1.762 1.00 92.25 93 GLY A CA 1
ATOM 660 C C . GLY A 1 93 ? -0.960 -12.668 3.159 1.00 92.25 93 GLY A C 1
ATOM 661 O O . GLY A 1 93 ? -1.744 -12.876 4.083 1.00 92.25 93 GLY A O 1
ATOM 662 N N . GLN A 1 94 ? 0.135 -11.918 3.309 1.00 94.19 94 GLN A N 1
ATOM 663 C CA . GLN A 1 94 ? 0.544 -11.299 4.577 1.00 94.19 94 GLN A CA 1
ATOM 664 C C . GLN A 1 94 ? -0.192 -9.987 4.880 1.00 94.19 94 GLN A C 1
ATOM 666 O O . GLN A 1 94 ? -0.329 -9.610 6.046 1.00 94.19 94 GLN A O 1
ATOM 671 N N . LEU A 1 95 ? -0.686 -9.292 3.853 1.00 92.00 95 LEU A N 1
ATOM 672 C CA . LEU A 1 95 ? -1.357 -7.997 3.982 1.00 92.00 95 LEU A CA 1
ATOM 673 C C . LEU A 1 95 ? -2.555 -8.042 4.946 1.00 92.00 95 LEU A C 1
ATOM 675 O O . LEU A 1 95 ? -2.748 -7.115 5.732 1.00 92.00 95 LEU A O 1
ATOM 679 N N . ILE A 1 96 ? -3.300 -9.151 4.941 1.00 89.62 96 ILE A N 1
ATOM 680 C CA . ILE A 1 96 ? -4.468 -9.389 5.805 1.00 89.62 96 ILE A CA 1
ATOM 681 C C . ILE A 1 96 ? -4.090 -9.338 7.297 1.00 89.62 96 ILE A C 1
ATOM 683 O O . ILE A 1 96 ? -4.895 -8.913 8.118 1.00 89.62 96 ILE A O 1
ATOM 687 N N . GLN A 1 97 ? -2.865 -9.730 7.657 1.00 91.81 97 GLN A N 1
ATOM 688 C CA . GLN A 1 97 ? -2.370 -9.691 9.039 1.00 91.81 97 GLN A CA 1
ATOM 689 C C . GLN A 1 97 ? -1.683 -8.354 9.352 1.00 91.81 97 GLN A C 1
ATOM 691 O O . GLN A 1 97 ? -1.954 -7.733 10.379 1.00 91.81 97 GLN A O 1
ATOM 696 N N . ARG A 1 98 ? -0.841 -7.858 8.434 1.00 92.75 98 ARG A N 1
ATOM 697 C CA . ARG A 1 98 ? -0.043 -6.638 8.650 1.00 92.75 98 ARG A CA 1
ATOM 698 C C . ARG A 1 98 ? -0.894 -5.372 8.760 1.00 92.75 98 ARG A C 1
ATOM 700 O O . ARG A 1 98 ? -0.559 -4.492 9.552 1.00 92.75 98 ARG A O 1
ATOM 707 N N . LEU A 1 99 ? -1.968 -5.257 7.975 1.00 90.62 99 LEU A N 1
ATOM 708 C CA . LEU A 1 99 ? -2.769 -4.031 7.930 1.00 90.62 99 LEU A CA 1
ATOM 709 C C . LEU A 1 99 ? -3.510 -3.773 9.261 1.00 90.62 99 LEU A C 1
ATOM 711 O O . LEU A 1 99 ? -3.314 -2.695 9.829 1.00 90.62 99 LEU A O 1
ATOM 715 N N . PRO A 1 100 ? -4.265 -4.732 9.840 1.00 88.88 100 PRO A N 1
ATOM 716 C CA . PRO A 1 100 ? -4.856 -4.554 11.168 1.00 88.88 100 PRO A CA 1
ATOM 717 C C . PRO A 1 100 ? -3.815 -4.354 12.276 1.00 88.88 100 PRO A C 1
ATOM 719 O O . PRO A 1 100 ? -4.049 -3.586 13.206 1.00 88.88 100 PRO A O 1
ATOM 722 N N . GLU A 1 101 ? -2.651 -5.008 12.197 1.00 89.38 101 GLU A N 1
ATOM 723 C CA . GLU A 1 101 ? -1.573 -4.823 13.177 1.00 89.38 101 GLU A CA 1
ATOM 724 C C . GLU A 1 101 ? -1.037 -3.389 13.194 1.00 89.38 101 GLU A C 1
ATOM 726 O O . GLU A 1 101 ? -0.892 -2.797 14.265 1.00 89.38 101 GLU A O 1
ATOM 731 N N . VAL A 1 102 ? -0.768 -2.810 12.020 1.00 88.50 102 VAL A N 1
ATOM 732 C CA . VAL A 1 102 ? -0.316 -1.417 11.903 1.00 88.50 102 VAL A CA 1
ATOM 733 C C . VAL A 1 102 ? -1.376 -0.456 12.429 1.00 88.50 102 VAL A C 1
ATOM 735 O O . VAL A 1 102 ? -1.053 0.450 13.199 1.00 88.50 102 VAL A O 1
ATOM 738 N N . LEU A 1 103 ? -2.645 -0.689 12.090 1.00 85.50 103 LEU A N 1
ATOM 739 C CA . LEU A 1 103 ? -3.749 0.122 12.595 1.00 85.50 103 LEU A CA 1
ATOM 740 C C . LEU A 1 103 ? -3.932 -0.030 14.111 1.00 85.50 103 LEU A C 1
ATOM 742 O O . LEU A 1 103 ? -4.255 0.942 14.780 1.00 85.50 103 LEU A O 1
ATOM 746 N N . ASN A 1 104 ? -3.671 -1.195 14.705 1.00 83.94 104 ASN A N 1
ATOM 747 C CA . ASN A 1 104 ? -3.707 -1.358 16.163 1.00 83.94 104 ASN A CA 1
ATOM 748 C C . ASN A 1 104 ? -2.545 -0.642 16.868 1.00 83.94 104 ASN A C 1
ATOM 750 O O . ASN A 1 104 ? -2.733 -0.062 17.942 1.00 83.94 104 ASN A O 1
ATOM 754 N N . ARG A 1 105 ? -1.359 -0.619 16.248 1.00 79.56 105 ARG A N 1
ATOM 755 C CA . ARG A 1 105 ? -0.178 0.094 16.762 1.00 79.56 105 ARG A CA 1
AT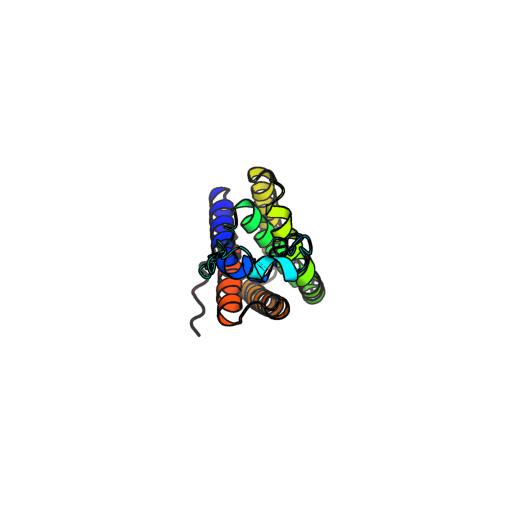OM 756 C C . ARG A 1 105 ? -0.318 1.613 16.726 1.00 79.56 105 ARG A C 1
ATOM 758 O O . ARG A 1 105 ? 0.459 2.275 17.401 1.00 79.56 105 ARG A O 1
ATOM 765 N N . GLN A 1 106 ? -1.328 2.176 16.056 1.00 68.38 106 GLN A N 1
ATOM 766 C CA . GLN A 1 106 ? -1.615 3.618 16.125 1.00 68.38 106 GLN A CA 1
ATOM 767 C C . GLN A 1 106 ? -1.794 4.122 17.571 1.00 68.38 106 GLN A C 1
ATOM 769 O O . GLN A 1 106 ? -1.532 5.283 17.866 1.00 68.38 106 GLN A O 1
ATOM 774 N N . LYS A 1 107 ? -2.218 3.235 18.486 1.00 63.12 107 LYS A N 1
ATOM 775 C CA . LYS A 1 107 ? -2.385 3.535 19.917 1.00 63.12 107 LYS A CA 1
ATOM 776 C C . LYS A 1 107 ? -1.052 3.730 20.640 1.00 63.12 107 LYS A C 1
ATOM 778 O O . LYS A 1 107 ? -1.005 4.378 21.681 1.00 63.12 107 LYS A O 1
ATOM 783 N N . THR A 1 108 ? 0.031 3.177 20.102 1.00 62.84 108 THR A N 1
ATOM 784 C CA . THR A 1 108 ? 1.387 3.369 20.611 1.00 62.84 108 THR A CA 1
ATOM 785 C C . THR A 1 108 ? 2.061 4.441 19.770 1.00 62.84 108 THR A C 1
ATOM 787 O O . THR A 1 108 ? 2.350 4.210 18.601 1.00 62.84 108 THR A O 1
ATOM 790 N N . ALA A 1 109 ? 2.278 5.623 20.349 1.00 58.50 109 ALA A N 1
ATOM 791 C CA . ALA A 1 109 ? 2.858 6.773 19.662 1.00 58.50 109 ALA A CA 1
ATOM 792 C C . ALA A 1 109 ? 4.278 6.466 19.147 1.00 58.50 109 ALA A C 1
ATOM 794 O O . ALA A 1 109 ? 5.277 6.688 19.835 1.00 58.50 109 ALA A O 1
ATOM 795 N N . ALA A 1 110 ? 4.377 5.944 17.925 1.00 66.62 110 ALA A N 1
ATOM 796 C CA . ALA A 1 110 ? 5.618 5.957 17.175 1.00 66.62 110 ALA A CA 1
ATOM 797 C C . ALA A 1 110 ? 6.000 7.417 16.900 1.00 66.62 110 ALA A C 1
ATOM 799 O O . ALA A 1 110 ? 5.140 8.274 16.689 1.00 66.62 110 ALA A O 1
ATOM 800 N N . ARG A 1 111 ? 7.300 7.712 16.908 1.00 82.44 111 ARG A N 1
ATOM 801 C CA . ARG A 1 111 ? 7.798 9.045 16.561 1.00 82.44 111 ARG A CA 1
ATOM 802 C C . ARG A 1 111 ? 7.536 9.292 15.075 1.00 82.44 111 ARG A C 1
ATOM 804 O O . ARG A 1 111 ? 8.233 8.731 14.239 1.00 82.44 111 ARG A O 1
ATOM 811 N N . GLU A 1 112 ? 6.542 10.117 14.765 1.00 87.31 112 GLU A N 1
ATOM 812 C CA . GLU A 1 112 ? 6.088 10.422 13.399 1.00 87.31 112 GLU A CA 1
ATOM 813 C C . GLU A 1 112 ? 7.236 10.755 12.436 1.00 87.31 112 GLU A C 1
ATOM 815 O O . GLU A 1 112 ? 7.316 10.187 11.349 1.00 87.31 112 GLU A O 1
ATOM 820 N N . TRP A 1 113 ? 8.180 11.593 12.870 1.00 88.12 113 TRP A N 1
ATOM 821 C CA . TRP A 1 113 ? 9.345 11.977 12.070 1.00 88.12 113 TRP A CA 1
ATOM 822 C C . TRP A 1 113 ? 10.211 10.779 11.646 1.00 88.12 113 TRP A C 1
ATOM 824 O O . TRP A 1 113 ? 10.689 10.743 10.516 1.00 88.12 113 TRP A O 1
ATOM 834 N N . GLN A 1 114 ? 10.376 9.778 12.517 1.00 91.50 114 GLN A N 1
ATOM 835 C CA . GLN A 1 114 ? 11.163 8.579 12.218 1.00 91.50 114 GLN A CA 1
ATOM 836 C C . GLN A 1 114 ? 10.456 7.743 11.149 1.00 91.50 114 GLN A C 1
ATOM 838 O O . GLN A 1 114 ? 11.087 7.256 10.220 1.00 91.50 114 GLN A O 1
ATOM 843 N N . VAL A 1 115 ? 9.130 7.619 11.249 1.00 91.38 115 VA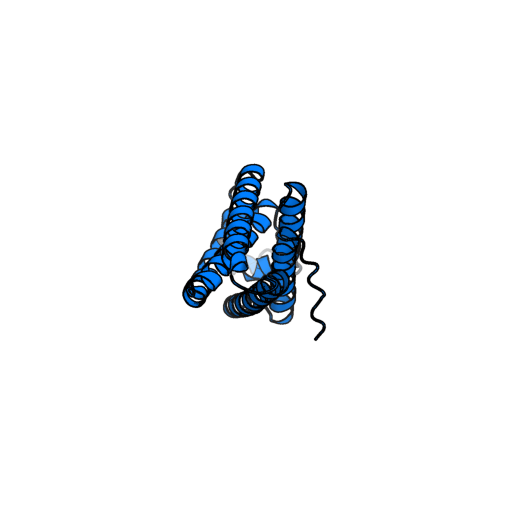L A N 1
ATOM 844 C CA . VAL A 1 115 ? 8.326 6.867 10.277 1.00 91.38 115 VAL A CA 1
ATOM 845 C C . VAL A 1 115 ? 8.370 7.525 8.896 1.00 91.38 115 VAL A C 1
ATOM 847 O O . VAL A 1 115 ? 8.459 6.822 7.891 1.00 91.38 115 VAL A O 1
ATOM 850 N N . LEU A 1 116 ? 8.328 8.859 8.834 1.00 92.12 116 LEU A N 1
ATOM 851 C CA . LEU A 1 116 ? 8.445 9.602 7.576 1.00 92.12 116 LEU A CA 1
ATOM 852 C C . LEU A 1 116 ? 9.841 9.470 6.953 1.00 92.12 116 LEU A C 1
ATOM 854 O O . LEU A 1 116 ? 9.946 9.313 5.737 1.00 92.12 116 LEU A O 1
ATOM 858 N N . GLN A 1 117 ? 10.895 9.478 7.772 1.00 92.81 117 GLN A N 1
ATOM 859 C CA . GLN A 1 117 ? 12.263 9.254 7.305 1.00 92.81 117 GLN A CA 1
ATOM 860 C C . GLN A 1 117 ? 12.439 7.836 6.742 1.00 92.81 117 GLN A C 1
ATOM 862 O O . GLN A 1 117 ? 13.002 7.665 5.660 1.00 92.81 117 GLN A O 1
ATOM 867 N N . ASP A 1 118 ? 11.905 6.825 7.432 1.00 94.06 118 ASP A N 1
ATOM 868 C CA . ASP A 1 118 ? 11.906 5.450 6.934 1.00 94.06 118 ASP A CA 1
ATOM 869 C C . ASP A 1 118 ? 11.133 5.346 5.605 1.00 94.06 118 ASP A C 1
ATOM 871 O O . ASP A 1 118 ? 11.620 4.745 4.652 1.00 94.06 118 ASP A O 1
ATOM 875 N N . LEU A 1 119 ? 9.955 5.980 5.506 1.00 94.56 119 LEU A N 1
ATOM 876 C CA . LEU A 1 119 ? 9.151 6.010 4.278 1.00 94.56 119 LEU A CA 1
ATOM 877 C C . LEU A 1 119 ? 9.917 6.641 3.106 1.00 94.56 119 LEU A C 1
ATOM 879 O O . LEU A 1 119 ? 9.870 6.130 1.987 1.00 94.56 119 LEU A O 1
ATOM 883 N N . GLN A 1 120 ? 10.624 7.745 3.350 1.00 94.38 120 GLN A N 1
ATOM 884 C CA . GLN A 1 120 ? 11.447 8.403 2.338 1.00 94.38 120 GLN A CA 1
ATOM 885 C C . GLN A 1 120 ? 12.587 7.496 1.862 1.00 94.38 120 GLN A C 1
ATOM 887 O O . GLN A 1 120 ? 12.807 7.382 0.653 1.00 94.38 120 GLN A O 1
ATOM 892 N N . SER A 1 121 ? 13.279 6.832 2.795 1.00 94.69 121 SER A N 1
ATOM 893 C CA . SER A 1 121 ? 14.328 5.855 2.483 1.00 94.69 121 SER A CA 1
ATOM 894 C C . SER A 1 121 ? 13.772 4.715 1.628 1.00 94.69 121 SER A C 1
ATOM 896 O O . SER A 1 121 ? 14.313 4.409 0.563 1.00 94.69 121 SER A O 1
ATOM 898 N N . ASP A 1 122 ? 12.629 4.154 2.032 1.00 94.75 122 ASP A N 1
ATOM 899 C CA . ASP A 1 122 ? 11.981 3.048 1.333 1.00 94.75 122 ASP A CA 1
ATOM 900 C C . ASP A 1 122 ? 11.551 3.449 -0.091 1.00 94.75 122 ASP A C 1
ATOM 902 O O . ASP A 1 122 ? 11.719 2.671 -1.037 1.00 94.75 122 ASP A O 1
ATOM 906 N N . ALA A 1 123 ? 11.037 4.671 -0.271 1.00 93.19 123 ALA A N 1
ATOM 907 C CA . ALA A 1 123 ? 10.651 5.207 -1.576 1.00 93.19 123 ALA A CA 1
ATOM 908 C C . ALA A 1 123 ? 11.870 5.467 -2.478 1.00 93.19 123 ALA A C 1
ATOM 910 O O . ALA A 1 123 ? 11.837 5.177 -3.679 1.00 93.19 123 ALA A O 1
ATOM 911 N N . GLN A 1 124 ? 12.968 5.981 -1.916 1.00 91.88 124 GLN A N 1
ATOM 912 C CA . GLN A 1 124 ? 14.215 6.201 -2.648 1.00 91.88 124 GLN A CA 1
ATOM 913 C C . GLN A 1 124 ? 14.837 4.886 -3.134 1.00 91.88 124 GLN A C 1
ATOM 915 O O . GLN A 1 124 ? 15.356 4.825 -4.253 1.00 91.88 124 GLN A O 1
ATOM 920 N N . GLU A 1 125 ? 14.773 3.827 -2.332 1.00 92.00 125 GLU A N 1
ATOM 921 C CA . GLU A 1 125 ? 15.228 2.494 -2.727 1.00 92.00 125 GLU A CA 1
ATOM 922 C C . GLU A 1 125 ? 14.415 1.932 -3.901 1.00 92.00 125 GLU A C 1
ATOM 924 O O . GLU A 1 125 ? 15.008 1.463 -4.875 1.00 92.00 125 GLU A O 1
ATOM 929 N N . VAL A 1 126 ? 13.081 2.056 -3.870 1.00 91.25 126 VAL A N 1
ATOM 930 C CA . VAL A 1 126 ? 12.205 1.642 -4.985 1.00 91.25 126 VAL A CA 1
ATOM 931 C C . VAL A 1 126 ? 12.544 2.413 -6.263 1.00 91.25 126 VAL A C 1
ATOM 933 O O . VAL A 1 126 ? 12.753 1.803 -7.313 1.00 91.25 126 VAL A O 1
ATOM 936 N N . LEU A 1 127 ? 12.701 3.739 -6.182 1.00 88.81 127 LEU A N 1
ATOM 937 C CA . LEU A 1 127 ? 13.129 4.556 -7.325 1.00 88.81 127 LEU A CA 1
ATOM 938 C C . LEU A 1 127 ? 14.495 4.132 -7.866 1.00 88.81 127 LEU A C 1
ATOM 940 O O . LEU A 1 127 ? 14.695 4.070 -9.078 1.00 88.81 127 LEU A O 1
ATOM 944 N N . THR A 1 128 ? 15.442 3.831 -6.978 1.00 89.12 128 THR A N 1
ATOM 945 C CA . THR A 1 128 ? 16.791 3.402 -7.366 1.00 89.12 128 THR A CA 1
ATOM 946 C C . THR A 1 128 ? 16.754 2.054 -8.079 1.00 89.12 128 THR A C 1
ATOM 948 O O . THR A 1 128 ? 17.472 1.857 -9.063 1.00 89.12 128 THR A O 1
ATOM 951 N N . TYR A 1 129 ? 15.913 1.133 -7.611 1.00 87.94 129 TYR A N 1
ATOM 952 C CA . TYR A 1 129 ? 15.705 -0.158 -8.251 1.00 87.94 129 TYR A CA 1
ATOM 953 C C . TYR A 1 129 ? 15.111 0.008 -9.658 1.00 87.94 129 TYR A C 1
ATOM 955 O O . TYR A 1 129 ? 15.667 -0.516 -10.628 1.00 87.94 129 TYR A O 1
ATOM 963 N N . LEU A 1 130 ? 14.044 0.801 -9.794 1.00 84.19 130 LEU A N 1
ATOM 964 C CA . LEU A 1 130 ? 13.404 1.076 -11.085 1.00 84.19 130 LEU A CA 1
ATOM 965 C C . LEU A 1 130 ? 14.368 1.753 -12.065 1.00 84.19 130 LEU A C 1
ATOM 967 O O . LEU A 1 130 ? 14.535 1.286 -13.190 1.00 84.19 130 LEU A O 1
ATOM 971 N N . ALA A 1 131 ? 15.114 2.763 -11.611 1.00 84.38 131 ALA A N 1
ATOM 972 C CA . ALA A 1 131 ? 16.106 3.459 -12.428 1.00 84.38 131 ALA A CA 1
ATOM 973 C C . ALA A 1 131 ? 17.248 2.544 -12.916 1.00 84.38 131 ALA A C 1
ATOM 975 O O . ALA A 1 131 ? 17.843 2.793 -13.967 1.00 84.38 131 ALA A O 1
ATOM 976 N N . ARG A 1 132 ? 17.591 1.483 -12.169 1.00 83.31 132 ARG A N 1
ATOM 977 C CA . ARG A 1 132 ? 18.559 0.468 -12.626 1.00 83.31 132 ARG A CA 1
ATOM 978 C C . ARG A 1 132 ? 17.961 -0.436 -13.699 1.00 83.31 132 ARG A C 1
ATOM 980 O O . ARG A 1 132 ? 18.661 -0.762 -14.654 1.00 83.31 132 ARG A O 1
ATOM 987 N N . ARG A 1 133 ? 16.690 -0.810 -13.553 1.00 76.50 133 ARG A N 1
ATOM 988 C CA . ARG A 1 133 ? 15.963 -1.672 -14.494 1.00 76.50 133 ARG A CA 1
ATOM 989 C C . ARG A 1 133 ? 15.703 -0.976 -15.837 1.00 76.50 133 ARG A C 1
ATOM 991 O O . ARG A 1 133 ? 15.823 -1.610 -16.881 1.00 76.50 133 ARG A O 1
ATOM 998 N N . GLU A 1 134 ? 15.446 0.332 -15.823 1.00 69.19 134 GLU A N 1
ATOM 999 C CA . GLU A 1 134 ? 15.190 1.146 -17.024 1.00 69.19 134 GLU A CA 1
ATOM 1000 C C . GLU A 1 134 ? 16.388 1.286 -17.974 1.00 69.19 134 GLU A C 1
ATOM 1002 O O . GLU A 1 134 ? 16.199 1.504 -19.168 1.00 69.19 134 GLU A O 1
ATOM 1007 N N . ARG A 1 135 ? 17.635 1.095 -17.516 1.00 63.78 135 ARG A N 1
ATOM 1008 C CA . ARG A 1 135 ? 18.811 1.191 -18.409 1.00 63.78 135 ARG A CA 1
ATOM 1009 C C . ARG A 1 135 ? 18.836 0.139 -19.528 1.00 63.78 135 ARG A C 1
ATOM 1011 O O . ARG A 1 135 ? 19.707 0.219 -20.389 1.00 63.78 135 ARG A O 1
ATOM 1018 N N . GLY A 1 136 ? 17.906 -0.821 -19.527 1.00 62.12 136 GLY A N 1
ATOM 1019 C CA . GLY A 1 136 ? 17.753 -1.834 -20.573 1.00 62.12 136 GLY A CA 1
ATOM 1020 C C . GLY A 1 136 ? 16.432 -1.811 -21.360 1.00 62.12 136 GLY A C 1
ATOM 1021 O O . GLY A 1 136 ? 16.332 -2.569 -22.321 1.00 62.12 136 GLY A O 1
ATOM 1022 N N . ALA A 1 137 ? 15.421 -1.004 -21.000 1.00 54.84 137 ALA A N 1
ATOM 1023 C CA . ALA A 1 137 ? 14.100 -1.034 -21.653 1.00 54.84 137 ALA A CA 1
ATOM 1024 C C . ALA A 1 137 ? 13.300 0.283 -21.505 1.00 54.84 137 ALA A C 1
ATOM 1026 O O . ALA A 1 137 ? 13.531 1.058 -20.588 1.00 54.84 137 ALA A O 1
ATOM 1027 N N . ALA A 1 138 ? 12.362 0.507 -22.436 1.00 56.53 138 ALA A N 1
ATOM 1028 C CA . ALA A 1 138 ? 11.547 1.711 -22.679 1.00 56.53 138 ALA A CA 1
ATOM 1029 C C . ALA A 1 138 ? 10.718 2.244 -21.458 1.00 56.53 138 ALA A C 1
ATOM 1031 O O . ALA A 1 138 ? 10.702 1.624 -20.399 1.00 56.53 138 ALA A O 1
ATOM 1032 N N . PRO A 1 139 ? 10.016 3.397 -21.579 1.00 56.62 139 PRO A N 1
ATOM 1033 C CA . PRO A 1 139 ? 9.894 4.446 -20.553 1.00 56.62 139 PRO A CA 1
ATOM 1034 C C . PRO A 1 139 ? 9.234 3.986 -19.242 1.00 56.62 139 PRO A C 1
ATOM 1036 O O . PRO A 1 139 ? 8.031 3.708 -19.206 1.00 56.62 139 PRO A O 1
ATOM 1039 N N . GLY A 1 140 ? 9.989 3.979 -18.139 1.00 67.94 140 GLY A N 1
ATOM 1040 C CA . GLY A 1 140 ? 9.532 3.360 -16.892 1.00 67.94 140 GLY A CA 1
ATOM 1041 C C . GLY A 1 140 ? 8.496 4.136 -16.075 1.00 67.94 140 GLY A C 1
ATOM 1042 O O . GLY A 1 140 ? 7.882 3.550 -15.188 1.00 67.94 140 GLY A O 1
ATOM 1043 N N . ALA A 1 141 ? 8.129 5.363 -16.460 1.00 71.81 141 ALA A N 1
ATOM 1044 C CA . ALA A 1 141 ? 6.925 6.012 -15.923 1.00 71.81 141 ALA A CA 1
ATOM 1045 C C . ALA A 1 141 ? 5.638 5.215 -16.233 1.00 71.81 141 ALA A C 1
ATOM 1047 O O . ALA A 1 141 ? 4.740 5.124 -15.397 1.00 71.81 141 ALA A O 1
ATOM 1048 N N . ARG A 1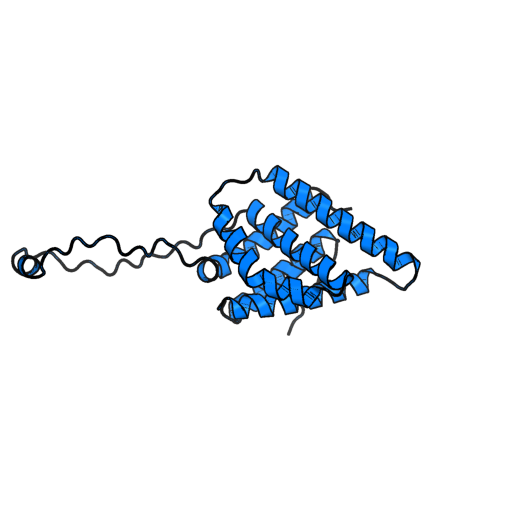 142 ? 5.552 4.587 -17.418 1.00 75.62 142 ARG A N 1
ATOM 1049 C CA . ARG A 1 142 ? 4.416 3.712 -17.771 1.00 75.62 142 ARG A CA 1
ATOM 1050 C C . ARG A 1 142 ? 4.455 2.392 -17.009 1.00 75.62 142 ARG A C 1
ATOM 1052 O O . ARG A 1 142 ? 3.405 1.879 -16.638 1.00 75.62 142 ARG A O 1
ATOM 1059 N N . MET A 1 143 ? 5.654 1.866 -16.772 1.00 81.81 143 MET A N 1
ATOM 1060 C CA . MET A 1 143 ? 5.846 0.640 -16.002 1.00 81.81 143 MET A CA 1
ATOM 1061 C C . MET A 1 143 ? 5.407 0.834 -14.550 1.00 81.81 143 MET A C 1
ATOM 1063 O O . MET A 1 143 ? 4.599 0.052 -14.061 1.00 81.81 143 MET A O 1
ATOM 1067 N N . LEU A 1 144 ? 5.854 1.913 -13.902 1.00 86.06 144 LEU A N 1
ATOM 1068 C CA . LEU A 1 144 ? 5.436 2.248 -12.543 1.00 86.06 144 LEU A CA 1
ATOM 1069 C C . LEU A 1 144 ? 3.916 2.451 -12.456 1.00 86.06 144 LEU A C 1
ATOM 1071 O O . LEU A 1 144 ? 3.291 1.961 -11.524 1.00 86.06 144 LEU A O 1
ATOM 1075 N N . GLY A 1 145 ? 3.303 3.098 -13.454 1.00 87.00 145 GLY A N 1
ATOM 1076 C CA . GLY A 1 145 ? 1.843 3.207 -13.537 1.00 87.00 145 GLY A CA 1
ATOM 1077 C C . GLY A 1 145 ? 1.139 1.843 -13.560 1.00 87.00 145 GLY A C 1
ATOM 1078 O O . GLY A 1 145 ? 0.168 1.645 -12.835 1.00 87.00 145 GLY A O 1
ATOM 1079 N N . GLY A 1 146 ? 1.657 0.882 -14.332 1.00 89.12 146 GLY A N 1
ATOM 1080 C CA . GLY A 1 146 ? 1.137 -0.489 -14.357 1.00 89.12 146 GLY A CA 1
ATOM 1081 C C . GLY A 1 146 ? 1.317 -1.231 -13.028 1.00 89.12 146 GLY A C 1
ATOM 1082 O O . GLY A 1 146 ? 0.393 -1.896 -12.569 1.00 89.12 146 GLY A O 1
ATOM 1083 N N . GLN A 1 147 ? 2.469 -1.073 -12.374 1.00 90.94 147 GLN A N 1
ATOM 1084 C CA . GLN A 1 147 ? 2.736 -1.679 -11.063 1.00 90.94 147 GLN A CA 1
ATOM 1085 C C . GLN A 1 147 ? 1.825 -1.111 -9.969 1.00 90.94 147 GLN A C 1
ATOM 1087 O O . GLN A 1 147 ? 1.316 -1.861 -9.139 1.00 90.94 147 GLN A O 1
ATOM 1092 N N . VAL A 1 148 ? 1.573 0.201 -9.983 1.00 91.38 148 VAL A N 1
ATOM 1093 C CA . VAL A 1 148 ? 0.653 0.836 -9.031 1.00 91.38 148 VAL A CA 1
ATOM 1094 C C . VAL A 1 148 ? -0.795 0.396 -9.276 1.00 91.38 148 VAL A C 1
ATOM 1096 O O . VAL A 1 148 ? -1.521 0.185 -8.310 1.00 91.38 148 VAL A O 1
ATOM 1099 N N . ALA A 1 149 ? -1.205 0.166 -10.527 1.00 92.12 149 ALA A N 1
ATOM 1100 C CA . ALA A 1 149 ? -2.525 -0.396 -10.826 1.00 92.12 149 ALA A CA 1
ATOM 1101 C C . ALA A 1 149 ? -2.682 -1.845 -10.316 1.00 92.12 149 ALA A C 1
ATOM 1103 O O . ALA A 1 149 ? -3.724 -2.201 -9.771 1.00 92.12 149 ALA A O 1
ATOM 1104 N N . LEU A 1 150 ? -1.640 -2.679 -10.432 1.00 92.31 150 LEU A N 1
ATOM 1105 C CA . LEU A 1 150 ? -1.641 -4.029 -9.846 1.00 92.31 150 LEU A CA 1
ATOM 1106 C C . LEU A 1 150 ? -1.706 -3.988 -8.316 1.00 92.31 150 LEU A C 1
ATOM 1108 O O . LEU A 1 150 ? -2.390 -4.801 -7.695 1.00 92.31 150 LEU A O 1
ATOM 1112 N N . LEU A 1 151 ? -1.005 -3.031 -7.707 1.00 93.75 151 LEU A N 1
ATOM 1113 C CA . LEU A 1 151 ? -1.072 -2.794 -6.272 1.00 93.75 151 LEU A CA 1
ATOM 1114 C C . LEU A 1 151 ? -2.486 -2.372 -5.842 1.00 93.75 151 LEU A C 1
ATOM 1116 O O . LEU A 1 151 ? -2.980 -2.881 -4.840 1.00 93.75 151 LEU A O 1
ATOM 1120 N N . GLU A 1 152 ? -3.139 -1.477 -6.587 1.00 94.75 152 GLU A N 1
ATOM 1121 C CA . GLU A 1 152 ? -4.521 -1.046 -6.338 1.00 94.75 152 GLU A CA 1
ATOM 1122 C C . GLU A 1 152 ? -5.494 -2.232 -6.332 1.00 94.75 152 GLU A C 1
ATOM 1124 O O . GLU A 1 152 ? -6.253 -2.396 -5.374 1.00 94.75 152 GLU A O 1
ATOM 1129 N N . ASP A 1 153 ? -5.426 -3.100 -7.345 1.00 94.56 153 ASP A N 1
ATOM 1130 C CA . ASP A 1 153 ? -6.265 -4.302 -7.425 1.00 94.56 153 ASP A CA 1
ATOM 1131 C C . ASP A 1 153 ? -6.001 -5.259 -6.249 1.00 94.56 153 ASP A C 1
ATOM 1133 O O . ASP A 1 153 ? -6.932 -5.721 -5.580 1.00 94.56 153 ASP A O 1
ATOM 1137 N N . ALA A 1 154 ? -4.728 -5.481 -5.907 1.00 93.69 154 ALA A N 1
ATOM 1138 C CA . ALA A 1 154 ? -4.347 -6.324 -4.778 1.00 93.69 154 ALA A CA 1
ATOM 1139 C C . ALA A 1 154 ? -4.811 -5.748 -3.424 1.00 93.69 154 ALA A C 1
ATOM 1141 O O . ALA A 1 154 ? -5.294 -6.492 -2.566 1.00 93.69 154 ALA A O 1
ATOM 1142 N N . LEU A 1 155 ? -4.717 -4.429 -3.230 1.00 93.50 155 LEU A N 1
ATOM 1143 C CA . LEU A 1 155 ? -5.241 -3.740 -2.046 1.00 93.50 155 LEU A CA 1
ATOM 1144 C C . LEU A 1 155 ? -6.765 -3.869 -1.968 1.00 93.50 155 LEU A C 1
ATOM 1146 O O . LEU A 1 155 ? -7.295 -4.209 -0.910 1.00 93.50 155 LEU A O 1
ATOM 1150 N N . CYS A 1 156 ? -7.471 -3.658 -3.080 1.00 94.81 156 CYS A N 1
ATOM 1151 C CA . CYS A 1 156 ? -8.923 -3.812 -3.153 1.00 94.81 156 CYS A CA 1
ATOM 1152 C C . CYS A 1 156 ? -9.348 -5.247 -2.792 1.00 94.81 156 CYS A C 1
ATOM 1154 O O . CYS A 1 156 ? -10.241 -5.452 -1.963 1.00 94.81 156 CYS A O 1
ATOM 1156 N N . GLY A 1 157 ? -8.654 -6.251 -3.338 1.00 93.44 157 GLY A N 1
ATOM 1157 C CA . GLY A 1 157 ? -8.855 -7.663 -3.012 1.00 93.44 157 GLY A CA 1
ATOM 1158 C C . GLY A 1 157 ? -8.628 -7.977 -1.530 1.00 93.44 157 GLY A C 1
ATOM 1159 O O . GLY A 1 157 ? -9.441 -8.672 -0.912 1.00 93.44 157 GLY A O 1
ATOM 1160 N N . ALA A 1 158 ? -7.571 -7.431 -0.931 1.00 93.19 158 ALA A N 1
ATOM 1161 C CA . ALA A 1 158 ? -7.273 -7.622 0.485 1.00 93.19 158 ALA A CA 1
ATOM 1162 C C . ALA A 1 158 ? -8.291 -6.933 1.408 1.00 93.19 158 ALA A C 1
ATOM 1164 O O . ALA A 1 158 ? -8.749 -7.551 2.369 1.00 93.19 158 ALA A O 1
ATOM 1165 N N . LEU A 1 159 ? -8.707 -5.700 1.099 1.00 93.25 159 LEU A N 1
ATOM 1166 C CA . LEU A 1 159 ? -9.733 -4.979 1.863 1.00 93.25 159 LEU A CA 1
ATOM 1167 C C . LEU A 1 159 ? -11.072 -5.729 1.848 1.00 93.25 159 LEU A C 1
ATOM 1169 O O . LEU A 1 159 ? -11.702 -5.889 2.893 1.00 93.25 159 LEU A O 1
ATOM 1173 N N . ARG A 1 160 ? -11.472 -6.284 0.698 1.00 93.25 160 ARG A N 1
ATOM 1174 C CA . ARG A 1 160 ? -12.678 -7.126 0.594 1.00 93.25 160 ARG A CA 1
ATOM 1175 C C . ARG A 1 160 ? -12.577 -8.388 1.456 1.00 93.25 160 ARG A C 1
ATOM 1177 O O . ARG A 1 160 ? -13.548 -8.764 2.107 1.00 93.25 160 ARG A O 1
ATOM 1184 N N . ARG A 1 161 ? -11.402 -9.028 1.514 1.00 92.62 161 ARG A N 1
ATOM 1185 C CA . ARG A 1 161 ? -11.156 -10.191 2.395 1.00 92.62 161 ARG A CA 1
ATOM 1186 C C . ARG A 1 161 ? -11.198 -9.832 3.879 1.00 92.62 161 ARG A C 1
ATOM 1188 O O . ARG A 1 161 ? -11.565 -10.672 4.692 1.00 92.62 161 ARG A O 1
ATOM 1195 N N . LEU A 1 162 ? -10.874 -8.588 4.217 1.00 90.88 162 LEU A N 1
ATOM 1196 C CA . LEU A 1 162 ? -11.007 -8.026 5.562 1.00 90.88 162 LEU A CA 1
ATOM 1197 C C . LEU A 1 162 ? -12.441 -7.573 5.884 1.00 90.88 162 LEU A C 1
ATOM 1199 O O . LEU A 1 162 ? -12.656 -6.901 6.886 1.00 90.88 162 LEU A O 1
ATOM 1203 N N . SER A 1 163 ? -13.430 -7.960 5.071 1.00 91.00 163 SER A N 1
ATOM 1204 C CA . SER A 1 163 ? -14.843 -7.599 5.246 1.00 91.00 163 SER A CA 1
ATOM 1205 C C . SER A 1 163 ? -15.122 -6.091 5.167 1.00 91.00 163 SER A C 1
ATOM 1207 O O . SER A 1 163 ? -16.142 -5.623 5.672 1.00 91.00 163 SER A O 1
ATOM 1209 N N . VAL A 1 164 ? -14.248 -5.317 4.512 1.00 89.75 164 VAL A N 1
ATOM 1210 C CA . VAL A 1 164 ? -14.527 -3.909 4.207 1.00 89.75 164 VAL A CA 1
ATOM 1211 C C . VAL A 1 164 ? -15.606 -3.849 3.115 1.00 89.75 164 VAL A C 1
ATOM 1213 O O . VAL A 1 164 ? -15.456 -4.524 2.090 1.00 89.75 164 VAL A O 1
ATOM 1216 N N . PRO A 1 165 ? -16.678 -3.049 3.289 1.00 90.25 165 PRO A N 1
ATOM 1217 C CA . PRO A 1 165 ? -17.716 -2.888 2.274 1.00 90.25 165 PRO A CA 1
ATOM 1218 C C . PRO A 1 165 ? -17.124 -2.483 0.925 1.00 90.25 165 PRO A C 1
ATOM 1220 O O . PRO A 1 165 ? -16.234 -1.634 0.868 1.00 90.25 165 PRO A O 1
ATOM 1223 N N . THR A 1 166 ? -17.635 -3.049 -0.171 1.00 89.25 166 THR A N 1
ATOM 1224 C CA . THR A 1 166 ? -17.120 -2.789 -1.528 1.00 89.25 166 THR A CA 1
ATOM 1225 C C . THR A 1 166 ? -17.098 -1.297 -1.860 1.00 89.25 166 THR A C 1
ATOM 1227 O O . THR A 1 166 ? -16.113 -0.809 -2.406 1.00 89.25 166 THR A O 1
ATOM 1230 N N . GLU A 1 167 ? -18.130 -0.573 -1.424 1.00 89.88 167 GLU A N 1
ATOM 1231 C CA . GLU A 1 167 ? -18.309 0.873 -1.610 1.00 89.88 167 GLU A CA 1
ATOM 1232 C C . GLU A 1 167 ? -17.221 1.713 -0.925 1.00 89.88 167 GLU A C 1
ATOM 1234 O O . GLU A 1 167 ? -16.996 2.860 -1.289 1.00 89.88 167 GLU A O 1
ATOM 1239 N N . SER A 1 168 ? -16.535 1.150 0.074 1.00 90.75 168 SER A N 1
ATOM 1240 C CA . SER A 1 168 ? -15.425 1.794 0.787 1.00 90.75 168 SER A CA 1
ATOM 1241 C C . SER A 1 168 ? -14.063 1.205 0.413 1.00 90.75 168 SER A C 1
ATOM 1243 O O . SER A 1 168 ? -13.062 1.916 0.448 1.00 90.75 168 SER A O 1
ATOM 1245 N N . ALA A 1 169 ? -14.008 -0.075 0.033 1.00 92.56 169 ALA A N 1
ATOM 1246 C CA . ALA A 1 169 ? -12.772 -0.772 -0.308 1.00 92.56 169 ALA A CA 1
ATOM 1247 C C . ALA A 1 169 ? -12.115 -0.207 -1.575 1.00 92.56 169 ALA A C 1
ATOM 1249 O O . ALA A 1 169 ? -10.916 0.058 -1.575 1.00 92.56 169 ALA A O 1
ATOM 1250 N N . GLU A 1 170 ? -12.897 0.011 -2.633 1.00 93.69 170 GLU A N 1
ATOM 1251 C CA . GLU A 1 170 ? -12.404 0.540 -3.908 1.00 93.69 170 GLU A CA 1
ATOM 1252 C C . GLU A 1 170 ? -11.867 1.979 -3.806 1.00 93.69 170 GLU A C 1
ATOM 1254 O O . GLU A 1 170 ? -10.704 2.193 -4.158 1.00 93.69 170 GLU A O 1
ATOM 1259 N N . PRO A 1 171 ? -12.607 2.966 -3.254 1.00 93.31 171 PRO A N 1
ATOM 1260 C CA . PRO A 1 171 ? -12.067 4.317 -3.111 1.00 93.31 171 PRO A CA 1
ATOM 1261 C C . PRO A 1 171 ? -10.881 4.372 -2.142 1.00 93.31 171 PRO A C 1
ATOM 1263 O O . PRO A 1 171 ? -9.971 5.174 -2.349 1.00 93.31 171 PRO A O 1
ATOM 1266 N N . CYS A 1 172 ? -10.846 3.511 -1.117 1.00 93.75 172 CYS A N 1
ATOM 1267 C CA . CYS A 1 172 ? -9.698 3.405 -0.220 1.00 93.75 172 CYS A CA 1
ATOM 1268 C C . CYS A 1 172 ? -8.457 2.877 -0.958 1.00 93.75 172 CYS A C 1
ATOM 1270 O O . CYS A 1 172 ? -7.402 3.507 -0.896 1.00 93.75 172 CYS A O 1
ATOM 1272 N N . ALA A 1 173 ? -8.584 1.774 -1.703 1.00 95.25 173 ALA A N 1
ATOM 1273 C CA . ALA A 1 173 ? -7.492 1.203 -2.490 1.00 95.25 173 ALA A CA 1
ATOM 1274 C C . ALA A 1 173 ? -6.976 2.189 -3.548 1.00 95.25 173 ALA A C 1
ATOM 1276 O O . ALA A 1 173 ? -5.770 2.428 -3.623 1.00 95.25 173 ALA A O 1
ATOM 1277 N N . SER A 1 174 ? -7.881 2.836 -4.288 1.00 94.81 174 SER A N 1
ATOM 1278 C CA . SER A 1 174 ? -7.533 3.867 -5.272 1.00 94.81 174 SER A CA 1
ATOM 1279 C C . SER A 1 174 ? -6.850 5.072 -4.625 1.00 94.81 174 SER A C 1
ATOM 1281 O O . SER A 1 174 ? -5.868 5.610 -5.139 1.00 94.81 174 SER A O 1
ATOM 1283 N N . GLY A 1 175 ? -7.339 5.497 -3.459 1.00 94.81 175 GLY A N 1
ATOM 1284 C CA . GLY A 1 175 ? -6.749 6.577 -2.679 1.00 94.81 175 GLY A CA 1
ATOM 1285 C C . GLY A 1 175 ? -5.328 6.264 -2.204 1.00 94.81 175 GLY A C 1
ATOM 1286 O O . GLY A 1 175 ? -4.437 7.103 -2.343 1.00 94.81 175 GLY A O 1
ATOM 1287 N N . LEU A 1 176 ? -5.092 5.041 -1.721 1.00 94.56 176 LEU A N 1
ATOM 1288 C CA . LEU A 1 176 ? -3.764 4.558 -1.336 1.00 94.56 176 LEU A CA 1
ATOM 1289 C C . LEU A 1 176 ? -2.828 4.452 -2.544 1.00 94.56 176 LEU A C 1
ATOM 1291 O O . LEU A 1 176 ? -1.695 4.921 -2.473 1.00 94.56 176 LEU A O 1
ATOM 1295 N N . ALA A 1 177 ? -3.301 3.917 -3.669 1.00 94.75 177 ALA A N 1
ATOM 1296 C CA . ALA A 1 177 ? -2.532 3.844 -4.908 1.00 94.75 177 ALA A CA 1
ATOM 1297 C C . ALA A 1 177 ? -2.128 5.242 -5.414 1.00 94.75 177 ALA A C 1
ATOM 1299 O O . ALA A 1 177 ? -0.973 5.461 -5.780 1.00 94.75 177 ALA A O 1
ATOM 1300 N N . LYS A 1 178 ? -3.037 6.226 -5.346 1.00 93.69 178 LYS A N 1
ATOM 1301 C CA . LYS A 1 178 ? -2.745 7.640 -5.645 1.00 93.69 178 LYS A CA 1
ATOM 1302 C C . LYS A 1 178 ? -1.710 8.235 -4.699 1.00 93.69 178 LYS A C 1
ATOM 1304 O O . LYS A 1 178 ? -0.784 8.896 -5.164 1.00 93.69 178 LYS A O 1
ATOM 1309 N N . ALA A 1 179 ? -1.833 7.975 -3.399 1.00 95.06 179 ALA A N 1
ATOM 1310 C CA . ALA A 1 179 ? -0.857 8.429 -2.416 1.00 95.06 179 ALA A CA 1
ATOM 1311 C C . ALA A 1 179 ? 0.538 7.839 -2.702 1.00 95.06 179 ALA A C 1
ATOM 1313 O O . ALA A 1 179 ? 1.517 8.583 -2.742 1.00 95.06 179 ALA A O 1
ATOM 1314 N N . VAL A 1 180 ? 0.630 6.543 -3.021 1.00 94.62 180 VAL A N 1
ATOM 1315 C CA . VAL A 1 180 ? 1.878 5.894 -3.464 1.00 94.62 180 VAL A CA 1
ATOM 1316 C C . VAL A 1 180 ? 2.410 6.527 -4.752 1.00 94.62 180 VAL A C 1
ATOM 1318 O O . VAL A 1 180 ? 3.588 6.864 -4.825 1.00 94.62 180 VAL A O 1
ATOM 1321 N N . GLY A 1 181 ? 1.557 6.751 -5.754 1.00 91.75 181 GLY A N 1
ATOM 1322 C CA . GLY A 1 181 ? 1.945 7.414 -7.000 1.00 91.75 181 GLY A CA 1
ATOM 1323 C C . GLY A 1 181 ? 2.511 8.819 -6.776 1.00 91.75 181 GLY A C 1
ATOM 1324 O O . GLY A 1 181 ? 3.500 9.192 -7.411 1.00 91.75 181 GLY A O 1
ATOM 1325 N N . SER A 1 182 ? 1.947 9.574 -5.830 1.00 93.06 182 SER A N 1
ATOM 1326 C CA . SER A 1 182 ? 2.409 10.926 -5.497 1.00 93.06 182 SER A CA 1
ATOM 1327 C C . SER A 1 182 ? 3.843 10.960 -4.949 1.00 93.06 182 SER A C 1
ATOM 1329 O O . SER A 1 182 ? 4.582 11.890 -5.276 1.00 93.06 182 SER A O 1
ATOM 1331 N N . LEU A 1 183 ? 4.295 9.908 -4.242 1.00 91.31 183 LEU A N 1
ATOM 1332 C CA . LEU A 1 183 ? 5.694 9.764 -3.795 1.00 91.31 183 LEU A CA 1
ATOM 1333 C C . LEU A 1 183 ? 6.683 9.774 -4.970 1.00 91.31 183 LEU A C 1
ATOM 1335 O O . LEU A 1 183 ? 7.838 10.180 -4.826 1.00 91.31 183 LEU A O 1
ATOM 1339 N N . PHE A 1 184 ? 6.223 9.342 -6.142 1.00 88.88 184 PHE A N 1
ATOM 1340 C CA . PHE A 1 184 ? 7.012 9.246 -7.364 1.00 88.88 184 PHE A CA 1
ATOM 1341 C C . PHE A 1 184 ? 6.691 10.353 -8.378 1.00 88.88 184 PHE A C 1
ATOM 1343 O O . PHE A 1 184 ? 7.224 10.343 -9.486 1.00 88.88 184 PHE A O 1
ATOM 1350 N N . GLY A 1 185 ? 5.839 11.317 -8.013 1.00 86.88 185 GLY A N 1
ATOM 1351 C CA . GLY A 1 185 ? 5.400 12.387 -8.910 1.00 86.88 185 GLY A CA 1
ATOM 1352 C C . GLY A 1 185 ? 4.433 11.925 -10.006 1.00 86.88 185 GLY A C 1
ATOM 1353 O O . GLY A 1 185 ? 4.309 12.598 -11.029 1.00 86.88 185 GLY A O 1
ATOM 1354 N N . LEU A 1 186 ? 3.751 10.788 -9.823 1.00 83.56 186 LEU A N 1
ATOM 1355 C CA . LEU A 1 186 ? 2.717 10.332 -10.747 1.00 83.56 186 LEU A CA 1
ATOM 1356 C C . LEU A 1 186 ? 1.397 11.056 -10.473 1.00 83.56 186 LEU A C 1
ATOM 1358 O O . LEU A 1 186 ? 0.790 10.898 -9.414 1.00 83.56 186 LEU A O 1
ATOM 1362 N N . ALA A 1 187 ? 0.904 11.788 -11.470 1.00 72.38 187 ALA A N 1
ATOM 1363 C CA . ALA A 1 187 ? -0.482 12.234 -11.507 1.00 72.38 187 ALA A CA 1
ATOM 1364 C C . ALA A 1 187 ? -1.363 11.066 -11.977 1.00 72.38 187 ALA A C 1
ATOM 1366 O O . ALA A 1 187 ? -1.701 10.957 -13.157 1.00 72.38 187 ALA A O 1
ATOM 1367 N N . LEU A 1 188 ? -1.694 10.151 -11.063 1.00 62.19 188 LEU A N 1
ATOM 1368 C CA . LEU A 1 188 ? -2.662 9.093 -11.343 1.00 62.19 188 LEU A CA 1
ATOM 1369 C C . LEU A 1 188 ? -4.036 9.747 -11.513 1.00 62.19 188 LEU A C 1
ATOM 1371 O O . LEU A 1 188 ? -4.667 10.174 -10.544 1.00 62.19 188 LEU A O 1
ATOM 1375 N N . SER A 1 189 ? -4.465 9.886 -12.771 1.00 51.69 189 SER A N 1
ATOM 1376 C CA . SER A 1 189 ? -5.823 10.334 -13.077 1.00 51.69 189 SER A CA 1
ATOM 1377 C C . SER A 1 189 ? -6.813 9.367 -12.430 1.00 51.69 189 SER A C 1
ATOM 1379 O O . SER A 1 189 ? -6.533 8.168 -12.396 1.00 51.69 189 SER A O 1
ATOM 1381 N N . PRO A 1 190 ? -7.951 9.850 -11.899 1.00 50.81 190 PRO A N 1
ATOM 1382 C CA . PRO A 1 190 ? -9.002 8.952 -11.458 1.00 50.81 190 PRO A CA 1
ATOM 1383 C C . PRO A 1 190 ? -9.377 8.069 -12.648 1.00 50.81 190 PRO A C 1
ATOM 1385 O O . PRO A 1 190 ? -9.829 8.567 -13.679 1.00 50.81 190 PRO A O 1
ATOM 1388 N N . THR A 1 191 ? -9.120 6.772 -12.523 1.00 51.06 191 THR A N 1
ATOM 1389 C CA . THR A 1 191 ? -9.693 5.738 -13.373 1.00 51.06 191 THR A CA 1
ATOM 1390 C C . THR A 1 191 ? -11.203 5.824 -13.185 1.00 51.06 191 THR A C 1
ATOM 1392 O O . THR A 1 191 ? -11.766 5.282 -12.243 1.00 51.06 191 THR A O 1
ATOM 1395 N N . GLY A 1 192 ? -11.846 6.646 -14.015 1.00 43.91 192 GLY A N 1
ATOM 1396 C CA . GLY A 1 192 ? -13.293 6.717 -14.109 1.00 43.91 192 GLY A CA 1
ATOM 1397 C C . GLY A 1 192 ? -13.785 5.408 -14.706 1.00 43.91 192 GLY A C 1
ATOM 1398 O O . GLY A 1 192 ? -13.562 5.162 -15.893 1.00 43.91 192 GLY A O 1
ATOM 1399 N N . HIS A 1 193 ? -14.388 4.576 -13.863 1.00 38.53 193 HIS A N 1
ATOM 1400 C CA . HIS A 1 193 ? -15.327 3.548 -14.288 1.00 38.53 193 HIS A CA 1
ATOM 1401 C C . HIS A 1 193 ? -16.730 4.142 -14.387 1.00 38.53 193 HIS A C 1
ATOM 1403 O O . HIS A 1 193 ? -17.085 4.969 -13.515 1.00 38.53 193 HIS A O 1
#

Foldseek 3Di:
DQDLVLLQVLLLLLLVLCQVQLCLLAVPPVPPPPPPPPPPPVPPVPPPDDDDDPPPPPPPRPRGDSLLSLQVLLLLLVLLVCVVVVNNVVSLVCCLVSNSVSSVCSVPDDPSVVSSVVSLVSLVVSVVVLVVVCVVDDDCVVVLVVSLVVSLVSQLVSSVVSVGDNVSSNSSSVSNSCSNCSSVPDPPDPPDD